Protein AF-0000000084638556 (afdb_homodimer)

Secondary structure (DSSP, 8-state):
----EEEEE---GGGHHHHHHHHHHHHHHHHHSTTSS----EEE-SSTT-EEEPPHHHHHHHHHHHHHHHTTEEEEEEEEE-EE-HHHHHHHHT--HHHHHHHHHTTSS-EE-SSSS--EEEHHHHHHHHHHHHHHHHHHHHHHHHHHHHHHHHHHHHHHHHHHHT-/----EEEEE---GGGHHHHHHHHHHHHHHHHHSTTSS----EEE-SSTT-EEEPPHHHHHHHHHHHHHHHTTEEEEEEEEE-EE-HHHHHHHHT--HHHHHHHHHTTSS-EE-SSSS--EEEHHHHHHHHHHHHHHHHHHHHHHHHHHHHHHHHHHHHHHHHHHHT-

pLDDT: mean 84.95, std 11.89, range [44.28, 96.81]

Structure (mmCIF, N/CA/C/O backbone):
data_AF-0000000084638556-model_v1
#
loop_
_entity.id
_entity.type
_entity.pdbx_description
1 polymer 'DNA binding, excisionase family domain protein'
#
loop_
_atom_site.group_PDB
_atom_site.id
_atom_site.type_symbol
_atom_site.label_atom_id
_atom_site.label_alt_id
_atom_site.label_comp_id
_atom_site.label_asym_id
_atom_site.label_entity_id
_atom_site.label_seq_id
_atom_site.pdbx_PDB_ins_code
_atom_site.Cartn_x
_atom_site.Cartn_y
_atom_site.Cartn_z
_atom_site.occupancy
_atom_site.B_iso_or_equiv
_atom_site.auth_seq_id
_atom_site.auth_comp_id
_atom_site.auth_asym_id
_atom_site.auth_atom_id
_atom_site.pdbx_PDB_model_num
ATOM 1 N N . MET A 1 1 ? -18.266 -18.203 -3.043 1 44.59 1 MET A N 1
ATOM 2 C CA . MET A 1 1 ? -18.641 -16.875 -2.568 1 44.59 1 MET A CA 1
ATOM 3 C C . MET A 1 1 ? -17.422 -15.961 -2.506 1 44.59 1 MET A C 1
ATOM 5 O O . MET A 1 1 ? -16.328 -16.391 -2.119 1 44.59 1 MET A O 1
ATOM 9 N N . SER A 1 2 ? -17.484 -14.93 -3.412 1 58.19 2 SER A N 1
ATOM 10 C CA . SER A 1 2 ? -16.406 -13.953 -3.475 1 58.19 2 SER A CA 1
ATOM 11 C C . SER A 1 2 ? -16.109 -13.367 -2.098 1 58.19 2 SER A C 1
ATOM 13 O O . SER A 1 2 ? -16.984 -12.773 -1.47 1 58.19 2 SER A O 1
ATOM 15 N N . SER A 1 3 ? -15.25 -14.062 -1.395 1 62.88 3 SER A N 1
ATOM 16 C CA . SER A 1 3 ? -14.906 -13.547 -0.071 1 62.88 3 SER A CA 1
ATOM 17 C C . SER A 1 3 ? -14.312 -12.148 -0.156 1 62.88 3 SER A C 1
ATOM 19 O O . SER A 1 3 ? -13.461 -11.883 -1.012 1 62.88 3 SER A O 1
ATOM 21 N N . ALA A 1 4 ? -15.18 -11.156 0.257 1 67.88 4 ALA A N 1
ATOM 22 C CA . ALA A 1 4 ? -14.742 -9.766 0.359 1 67.88 4 ALA A CA 1
ATOM 23 C C . ALA A 1 4 ? -14.305 -9.438 1.782 1 67.88 4 ALA A C 1
ATOM 25 O O . ALA A 1 4 ? -14.906 -9.898 2.75 1 67.88 4 ALA A O 1
ATOM 26 N N . SER A 1 5 ? -13 -9.211 1.948 1 77.5 5 SER A N 1
ATOM 27 C CA . SER A 1 5 ? -12.547 -8.703 3.238 1 77.5 5 SER A CA 1
ATOM 28 C C . SER A 1 5 ? -12.219 -7.215 3.166 1 77.5 5 SER A C 1
ATOM 30 O O . SER A 1 5 ? -11.859 -6.703 2.104 1 77.5 5 SER A O 1
ATOM 32 N N . ALA A 1 6 ? -12.727 -6.516 4.25 1 82.5 6 ALA A N 1
ATOM 33 C CA . ALA A 1 6 ? -12.461 -5.082 4.336 1 82.5 6 ALA A CA 1
ATOM 34 C C . ALA A 1 6 ? -11.617 -4.754 5.57 1 82.5 6 ALA A C 1
ATOM 36 O O . ALA A 1 6 ? -11.828 -5.324 6.641 1 82.5 6 ALA A O 1
ATOM 37 N N . GLU A 1 7 ? -10.531 -4.102 5.297 1 87.12 7 GLU A N 1
ATOM 38 C CA . GLU A 1 7 ? -9.727 -3.559 6.391 1 87.12 7 GLU A CA 1
ATOM 39 C C . GLU A 1 7 ? -9.562 -2.049 6.258 1 87.12 7 GLU A C 1
ATOM 41 O O . GLU A 1 7 ? -9.422 -1.527 5.148 1 87.12 7 GLU A O 1
ATOM 46 N N . ILE A 1 8 ? -9.602 -1.424 7.441 1 90.31 8 ILE A N 1
ATOM 47 C CA . ILE A 1 8 ? -9.523 0.033 7.422 1 90.31 8 ILE A CA 1
ATOM 48 C C . ILE A 1 8 ? -8.211 0.488 8.062 1 90.31 8 ILE A C 1
ATOM 50 O O . ILE A 1 8 ? -7.82 -0.027 9.117 1 90.31 8 ILE A O 1
ATOM 54 N N . VAL A 1 9 ? -7.504 1.374 7.355 1 92.56 9 VAL A N 1
ATOM 55 C CA . VAL A 1 9 ? -6.316 2.041 7.879 1 92.56 9 VAL A CA 1
ATOM 56 C C . VAL A 1 9 ? -6.598 3.531 8.062 1 92.56 9 VAL A C 1
ATOM 58 O O . VAL A 1 9 ? -6.953 4.223 7.102 1 92.56 9 VAL A O 1
ATOM 61 N N . ASN A 1 10 ? -6.387 4 9.281 1 91.56 10 ASN A N 1
ATOM 62 C CA . ASN A 1 10 ? -6.648 5.402 9.594 1 91.56 10 ASN A CA 1
ATOM 63 C C . ASN A 1 10 ? -5.355 6.211 9.664 1 91.56 10 ASN A C 1
ATOM 65 O O . ASN A 1 10 ? -4.316 5.695 10.07 1 91.56 10 ASN A O 1
ATOM 69 N N . PRO A 1 11 ? -5.496 7.453 9.195 1 90.06 11 PRO A N 1
ATOM 70 C CA . PRO A 1 11 ? -4.324 8.312 9.383 1 90.06 11 PRO A CA 1
ATOM 71 C C . PRO A 1 11 ? -4.039 8.617 10.852 1 90.06 11 PRO A C 1
ATOM 73 O O . PRO A 1 11 ? -4.973 8.75 11.648 1 90.06 11 PRO A O 1
ATOM 76 N N . VAL A 1 12 ? -2.824 8.57 11.148 1 87.62 12 VAL A N 1
ATOM 77 C CA . VAL A 1 12 ? -2.342 8.945 12.469 1 87.62 12 VAL A CA 1
ATOM 78 C C . VAL A 1 12 ? -1.607 10.281 12.398 1 87.62 12 VAL A C 1
ATOM 80 O O . VAL A 1 12 ? -0.571 10.391 11.734 1 87.62 12 VAL A O 1
ATOM 83 N N . PRO A 1 13 ? -2.082 11.289 13.125 1 82.88 13 PRO A N 1
ATOM 84 C CA . PRO A 1 13 ? -1.477 12.617 13.039 1 82.88 13 PRO A CA 1
ATOM 85 C C . PRO A 1 13 ? 0.022 12.609 13.336 1 82.88 13 PRO A C 1
ATOM 87 O O . PRO A 1 13 ? 0.782 13.359 12.719 1 82.88 13 PRO A O 1
ATOM 90 N N . ALA A 1 14 ? 0.443 11.734 14.203 1 84.56 14 ALA A N 1
ATOM 91 C CA . ALA A 1 14 ? 1.855 11.656 14.57 1 84.56 14 ALA A CA 1
ATOM 92 C C . ALA A 1 14 ? 2.709 11.242 13.383 1 84.56 14 ALA A C 1
ATOM 94 O O . ALA A 1 14 ? 3.916 11.492 13.352 1 84.56 14 ALA A O 1
ATOM 95 N N . ASP A 1 15 ? 2.064 10.68 12.43 1 89.62 15 ASP A N 1
ATOM 96 C CA . ASP A 1 15 ? 2.797 10.148 11.281 1 89.62 15 ASP A CA 1
ATOM 97 C C . ASP A 1 15 ? 2.678 11.078 10.078 1 89.62 15 ASP A C 1
ATOM 99 O O . ASP A 1 15 ? 3.125 10.742 8.977 1 89.62 15 ASP A O 1
ATOM 103 N N . ALA A 1 16 ? 2.107 12.211 10.258 1 87.88 16 ALA A N 1
ATOM 104 C CA . ALA A 1 16 ? 1.803 13.102 9.133 1 87.88 16 ALA A CA 1
ATOM 105 C C . ALA A 1 16 ? 3.068 13.469 8.367 1 87.88 16 ALA A C 1
ATOM 107 O O . ALA A 1 16 ? 3.078 13.461 7.133 1 87.88 16 ALA A O 1
ATOM 108 N N . ASN A 1 17 ? 4.113 13.781 9.125 1 87.75 17 ASN A N 1
ATOM 109 C CA . ASN A 1 17 ? 5.359 14.156 8.469 1 87.75 17 ASN A CA 1
ATOM 110 C C . ASN A 1 17 ? 5.961 12.984 7.688 1 87.75 17 ASN A C 1
ATOM 112 O O . ASN A 1 17 ? 6.43 13.164 6.562 1 87.75 17 ASN A O 1
ATOM 116 N N . GLY A 1 18 ? 5.961 11.836 8.305 1 92.94 18 GLY A N 1
ATOM 117 C CA . GLY A 1 18 ? 6.465 10.656 7.629 1 92.94 18 GLY A CA 1
ATOM 118 C C . GLY A 1 18 ? 5.691 10.32 6.367 1 92.94 18 GLY A C 1
ATOM 119 O O . GLY A 1 18 ? 6.285 9.945 5.352 1 92.94 18 GLY A O 1
ATOM 120 N N . LEU A 1 19 ? 4.434 10.469 6.449 1 94.75 19 LEU A N 1
ATOM 121 C CA . LEU A 1 19 ? 3.578 10.203 5.297 1 94.75 19 LEU A CA 1
ATOM 122 C C . LEU A 1 19 ? 3.875 11.188 4.164 1 94.75 19 LEU A C 1
ATOM 124 O O . LEU A 1 19 ? 3.969 10.789 3.002 1 94.75 19 LEU A O 1
ATOM 128 N N . ALA A 1 20 ? 3.988 12.398 4.508 1 92.12 20 ALA A N 1
ATOM 129 C CA . ALA A 1 20 ? 4.305 13.43 3.523 1 92.12 20 ALA A CA 1
ATOM 130 C C . ALA A 1 20 ? 5.656 13.164 2.869 1 92.12 20 ALA A C 1
ATOM 132 O O . ALA A 1 20 ? 5.824 13.383 1.666 1 92.12 20 ALA A O 1
ATOM 133 N N . ASP A 1 21 ? 6.602 12.719 3.682 1 93.81 21 ASP A N 1
ATOM 134 C CA . ASP A 1 21 ? 7.93 12.398 3.16 1 93.81 21 ASP A CA 1
ATOM 135 C C . ASP A 1 21 ? 7.859 11.281 2.123 1 93.81 21 ASP A C 1
ATOM 137 O O . ASP A 1 21 ? 8.508 11.359 1.076 1 93.81 21 ASP A O 1
ATOM 141 N N . VAL A 1 22 ? 7.109 10.305 2.404 1 95.75 22 VAL A N 1
ATOM 142 C CA . VAL A 1 22 ? 6.988 9.172 1.492 1 95.75 22 VAL A CA 1
ATOM 143 C C . VAL A 1 22 ? 6.328 9.625 0.192 1 95.75 22 VAL A C 1
ATOM 145 O O . VAL A 1 22 ? 6.781 9.273 -0.899 1 95.75 22 VAL A O 1
ATOM 148 N N . LEU A 1 23 ? 5.285 10.367 0.323 1 94.5 23 LEU A N 1
ATOM 149 C CA . LEU A 1 23 ? 4.598 10.852 -0.868 1 94.5 23 LEU A CA 1
ATOM 150 C C . LEU A 1 23 ? 5.523 11.711 -1.721 1 94.5 23 LEU A C 1
ATOM 152 O O . LEU A 1 23 ? 5.586 11.539 -2.941 1 94.5 23 LEU A O 1
ATOM 156 N N . SER A 1 24 ? 6.172 12.633 -1.038 1 93.06 24 SER A N 1
ATOM 157 C CA . SER A 1 24 ? 7.113 13.492 -1.74 1 93.06 24 SER A CA 1
ATOM 158 C C . SER A 1 24 ? 8.195 12.68 -2.438 1 93.06 24 SER A C 1
ATOM 160 O O . SER A 1 24 ? 8.594 12.992 -3.561 1 93.06 24 SER A O 1
ATOM 162 N N . PHE A 1 25 ? 8.734 11.711 -1.768 1 93.19 25 PHE A N 1
ATOM 163 C CA . PHE A 1 25 ? 9.758 10.828 -2.324 1 93.19 25 PHE A CA 1
ATOM 164 C C . PHE A 1 25 ? 9.258 10.156 -3.596 1 93.19 25 PHE A C 1
ATOM 166 O O . PHE A 1 25 ? 9.953 10.148 -4.613 1 93.19 25 PHE A O 1
ATOM 173 N N . ILE A 1 26 ? 8.031 9.586 -3.557 1 91.56 26 ILE A N 1
ATOM 174 C CA . ILE A 1 26 ? 7.438 8.875 -4.688 1 91.56 26 ILE A CA 1
ATOM 175 C C . ILE A 1 26 ? 7.25 9.844 -5.855 1 91.56 26 ILE A C 1
ATOM 177 O O . ILE A 1 26 ? 7.621 9.531 -6.992 1 91.56 26 ILE A O 1
ATOM 181 N N . GLU A 1 27 ? 6.746 10.984 -5.586 1 90.69 27 GLU A N 1
ATOM 182 C CA . GLU A 1 27 ? 6.465 11.969 -6.633 1 90.69 27 GLU A CA 1
ATOM 183 C C . GLU A 1 27 ? 7.75 12.484 -7.262 1 90.69 27 GLU A C 1
ATOM 185 O O . GLU A 1 27 ? 7.824 12.656 -8.484 1 90.69 27 GLU A O 1
ATOM 190 N N . ALA A 1 28 ? 8.727 12.727 -6.391 1 89.06 28 ALA A N 1
ATOM 191 C CA . ALA A 1 28 ? 10.016 13.203 -6.887 1 89.06 28 ALA A CA 1
ATOM 192 C C . ALA A 1 28 ? 10.68 12.156 -7.777 1 89.06 28 ALA A C 1
ATOM 194 O O . ALA A 1 28 ? 11.25 12.484 -8.82 1 89.06 28 ALA A O 1
ATOM 195 N N . HIS A 1 29 ? 10.625 11.008 -7.332 1 85.31 29 HIS A N 1
ATOM 196 C CA . HIS A 1 29 ? 11.219 9.914 -8.094 1 85.31 29 HIS A CA 1
ATOM 197 C C . HIS A 1 29 ? 10.523 9.734 -9.438 1 85.31 29 HIS A C 1
ATOM 199 O O . HIS A 1 29 ? 11.172 9.484 -10.453 1 85.31 29 HIS A O 1
ATOM 205 N N . GLU A 1 30 ? 9.234 9.828 -9.438 1 84.44 30 GLU A N 1
ATOM 206 C CA . GLU A 1 30 ? 8.461 9.703 -10.672 1 84.44 30 GLU A CA 1
ATOM 207 C C . GLU A 1 30 ? 8.773 10.852 -11.625 1 84.44 30 GLU A C 1
ATOM 209 O O . GLU A 1 30 ? 8.773 10.664 -12.844 1 84.44 30 GLU A O 1
ATOM 214 N N . ALA A 1 31 ? 8.945 12.016 -11.023 1 83.38 31 ALA A N 1
ATOM 215 C CA . ALA A 1 31 ? 9.25 13.188 -11.844 1 83.38 31 ALA A CA 1
ATOM 216 C C . ALA A 1 31 ? 10.617 13.062 -12.5 1 83.38 31 ALA A C 1
ATOM 218 O O . ALA A 1 31 ? 10.805 13.508 -13.641 1 83.38 31 ALA A O 1
ATOM 219 N N . ARG A 1 32 ? 11.617 12.562 -11.805 1 79.38 32 ARG A N 1
ATOM 220 C CA . ARG A 1 32 ? 12.977 12.398 -12.305 1 79.38 32 ARG A CA 1
ATOM 221 C C . ARG A 1 32 ? 13.039 11.336 -13.391 1 79.38 32 ARG A C 1
ATOM 223 O O . ARG A 1 32 ? 13.844 11.422 -14.32 1 79.38 32 ARG A O 1
ATOM 230 N N . HIS A 1 33 ? 12.367 10.359 -13.188 1 73.31 33 HIS A N 1
ATOM 231 C CA . HIS A 1 33 ? 12.484 9.258 -14.125 1 73.31 33 HIS A CA 1
ATOM 232 C C . HIS A 1 33 ? 11.453 9.367 -15.242 1 73.31 33 HIS A C 1
ATOM 234 O O . HIS A 1 33 ? 11.531 8.656 -16.25 1 73.31 33 HIS A O 1
ATOM 240 N N . GLY A 1 34 ? 11.031 10.68 -15.289 1 57.97 34 GLY A N 1
ATOM 241 C CA . GLY A 1 34 ? 10.156 11.031 -16.391 1 57.97 34 GLY A CA 1
ATOM 242 C C . GLY A 1 34 ? 9.359 9.852 -16.922 1 57.97 34 GLY A C 1
ATOM 243 O O . GLY A 1 34 ? 8.656 9.18 -16.172 1 57.97 34 GLY A O 1
ATOM 244 N N . THR A 1 35 ? 9.633 9.688 -18.375 1 54.91 35 THR A N 1
ATOM 245 C CA . THR A 1 35 ? 9.078 8.766 -19.359 1 54.91 35 THR A CA 1
ATOM 246 C C . THR A 1 35 ? 9.695 7.375 -19.203 1 54.91 35 THR A C 1
ATOM 248 O O . THR A 1 35 ? 9.391 6.469 -19.984 1 54.91 35 THR A O 1
ATOM 251 N N . SER A 1 36 ? 10.742 7.363 -18.516 1 57.31 36 SER A N 1
ATOM 252 C CA . SER A 1 36 ? 11.32 6.023 -18.516 1 57.31 36 SER A CA 1
ATOM 253 C C . SER A 1 36 ? 10.344 5 -17.953 1 57.31 36 SER A C 1
ATOM 255 O O . SER A 1 36 ? 9.5 5.332 -17.109 1 57.31 36 SER A O 1
ATOM 257 N N . PRO A 1 37 ? 10.281 3.943 -18.609 1 56.25 37 PRO A N 1
ATOM 258 C CA . PRO A 1 37 ? 9.219 3.016 -18.219 1 56.25 37 PRO A CA 1
ATOM 259 C C . PRO A 1 37 ? 8.961 3.02 -16.703 1 56.25 37 PRO A C 1
ATOM 261 O O . PRO A 1 37 ? 8.023 3.666 -16.25 1 56.25 37 PRO A O 1
ATOM 264 N N . GLU A 1 38 ? 9.07 1.943 -15.93 1 58.94 38 GLU A N 1
ATOM 265 C CA . GLU A 1 38 ? 8.516 1.744 -14.594 1 58.94 38 GLU A CA 1
ATOM 266 C C . GLU A 1 38 ? 9.562 2.006 -13.516 1 58.94 38 GLU A C 1
ATOM 268 O O . GLU A 1 38 ? 10.562 1.291 -13.43 1 58.94 38 GLU A O 1
ATOM 273 N N . PRO A 1 39 ? 9.711 3.367 -13.07 1 62.16 39 PRO A N 1
ATOM 274 C CA . PRO A 1 39 ? 10.68 3.543 -11.984 1 62.16 39 PRO A CA 1
ATOM 275 C C . PRO A 1 39 ? 10.656 2.393 -10.977 1 62.16 39 PRO A C 1
ATOM 277 O O . PRO A 1 39 ? 9.578 1.991 -10.523 1 62.16 39 PRO A O 1
ATOM 280 N N . ALA A 1 40 ? 11.828 1.645 -10.898 1 83.31 40 ALA A N 1
ATOM 281 C CA . ALA A 1 40 ? 11.938 0.519 -9.977 1 83.31 40 ALA A CA 1
ATOM 282 C C . ALA A 1 40 ? 12.008 1 -8.531 1 83.31 40 ALA A C 1
ATOM 284 O O . ALA A 1 40 ? 12.734 1.941 -8.219 1 83.31 40 ALA A O 1
ATOM 285 N N . PHE A 1 41 ? 11.039 0.687 -7.77 1 90.56 41 PHE A N 1
ATOM 286 C CA . PHE A 1 41 ? 11.055 0.905 -6.328 1 90.56 41 PHE A CA 1
ATOM 287 C C . PHE A 1 41 ? 11.398 -0.385 -5.59 1 90.56 41 PHE A C 1
ATOM 289 O O . PHE A 1 41 ? 10.977 -1.469 -5.996 1 90.56 41 PHE A O 1
ATOM 296 N N . PHE A 1 42 ? 12.164 -0.167 -4.535 1 92.5 42 PHE A N 1
ATOM 297 C CA . PHE A 1 42 ? 12.57 -1.312 -3.729 1 92.5 42 PHE A CA 1
ATOM 298 C C . PHE A 1 42 ? 12.133 -1.137 -2.281 1 92.5 42 PHE A C 1
ATOM 300 O O . PHE A 1 42 ? 12.133 -0.021 -1.757 1 92.5 42 PHE A O 1
ATOM 307 N N . LEU A 1 43 ? 11.719 -2.176 -1.675 1 93.88 43 LEU A N 1
ATOM 308 C CA . LEU A 1 43 ? 11.469 -2.26 -0.239 1 93.88 43 LEU A CA 1
ATOM 309 C C . LEU A 1 43 ? 12.672 -2.865 0.482 1 93.88 43 LEU A C 1
ATOM 311 O O . LEU A 1 43 ? 13.195 -3.896 0.06 1 93.88 43 LEU A O 1
ATOM 315 N N . SER A 1 44 ? 13.125 -2.209 1.495 1 90.62 44 SER A N 1
ATOM 316 C CA . SER A 1 44 ? 14.273 -2.721 2.232 1 90.62 44 SER A CA 1
ATOM 317 C C . SER A 1 44 ? 14.047 -2.633 3.738 1 90.62 44 SER A C 1
ATOM 319 O O . SER A 1 44 ? 13.195 -1.872 4.199 1 90.62 44 SER A O 1
ATOM 321 N N . GLY A 1 45 ? 14.68 -3.533 4.438 1 85.38 45 GLY A N 1
ATOM 322 C CA . GLY A 1 45 ? 14.766 -3.389 5.883 1 85.38 45 GLY A CA 1
ATOM 323 C C . GLY A 1 45 ? 15.82 -2.393 6.32 1 85.38 45 GLY A C 1
ATOM 324 O O . GLY A 1 45 ? 16.219 -1.517 5.547 1 85.38 45 GLY A O 1
ATOM 325 N N . ALA A 1 46 ? 16.156 -2.443 7.602 1 76.88 46 ALA A N 1
ATOM 326 C CA . ALA A 1 46 ? 17.156 -1.532 8.164 1 76.88 46 ALA A CA 1
ATOM 327 C C . ALA A 1 46 ? 18.5 -1.693 7.477 1 76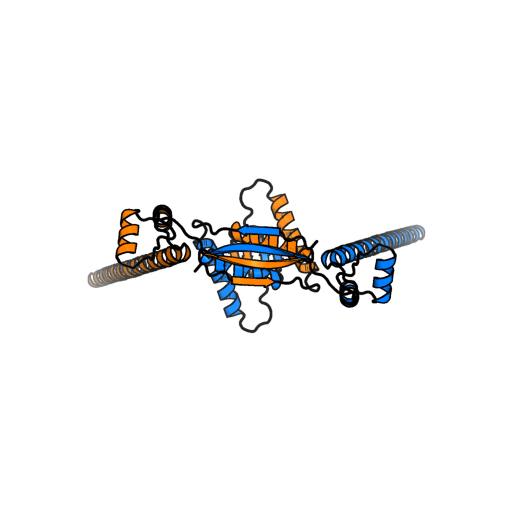.88 46 ALA A C 1
ATOM 329 O O . ALA A 1 46 ? 19.203 -0.708 7.219 1 76.88 46 ALA A O 1
ATOM 330 N N . SER A 1 47 ? 18.812 -2.982 7.152 1 74.69 47 SER A N 1
ATOM 331 C CA . SER A 1 47 ? 20.062 -3.211 6.43 1 74.69 47 SER A CA 1
ATOM 332 C C . SER A 1 47 ? 19.859 -3.092 4.926 1 74.69 47 SER A C 1
ATOM 334 O O . SER A 1 47 ? 18.875 -3.594 4.387 1 74.69 47 SER A O 1
ATOM 336 N N . GLU A 1 48 ? 20.547 -2.281 4.242 1 63.69 48 GLU A N 1
ATOM 337 C CA . GLU A 1 48 ? 20.391 -1.933 2.832 1 63.69 48 GLU A CA 1
ATOM 338 C C . GLU A 1 48 ? 20.562 -3.156 1.937 1 63.69 48 GLU A C 1
ATOM 340 O O . GLU A 1 48 ? 20.047 -3.195 0.818 1 63.69 48 GLU A O 1
ATOM 345 N N . HIS A 1 49 ? 21.219 -4.152 2.412 1 73.69 49 HIS A N 1
ATOM 346 C CA . HIS A 1 49 ? 21.562 -5.23 1.491 1 73.69 49 HIS A CA 1
ATOM 347 C C . HIS A 1 49 ? 20.391 -6.199 1.328 1 73.69 49 HIS A C 1
ATOM 349 O O . HIS A 1 49 ? 20.359 -6.988 0.379 1 73.69 49 HIS A O 1
ATOM 355 N N . ASP A 1 50 ? 19.469 -5.973 2.072 1 82.25 50 ASP A N 1
ATOM 356 C CA . ASP A 1 50 ? 18.281 -6.824 1.989 1 82.25 50 ASP A CA 1
ATOM 357 C C . ASP A 1 50 ? 17.094 -6.051 1.426 1 82.25 50 ASP A C 1
ATOM 359 O O . ASP A 1 50 ? 16.406 -5.336 2.158 1 82.25 50 ASP A O 1
ATOM 363 N N . ARG A 1 51 ? 16.938 -6.199 -0.024 1 90.19 51 ARG A N 1
ATOM 364 C CA . ARG A 1 51 ? 15.852 -5.438 -0.621 1 90.19 51 ARG A CA 1
ATOM 365 C C . ARG A 1 51 ? 15.094 -6.273 -1.646 1 90.19 51 ARG A C 1
ATOM 367 O O . ARG A 1 51 ? 15.609 -7.281 -2.133 1 90.19 51 ARG A O 1
ATOM 374 N N . VAL A 1 52 ? 13.914 -5.949 -1.912 1 93.44 52 VAL A N 1
ATOM 375 C CA . VAL A 1 52 ? 13.07 -6.602 -2.906 1 93.44 52 VAL A CA 1
ATOM 376 C C . VAL A 1 52 ? 12.406 -5.551 -3.791 1 93.44 52 VAL A C 1
ATOM 378 O O . VAL A 1 52 ? 12 -4.492 -3.309 1 93.44 52 VAL A O 1
ATOM 381 N N . GLU A 1 53 ? 12.375 -5.812 -5.047 1 93.62 53 GLU A N 1
ATOM 382 C CA . GLU A 1 53 ? 11.766 -4.875 -5.984 1 93.62 53 GLU A CA 1
ATOM 383 C C . GLU A 1 53 ? 10.242 -4.906 -5.883 1 93.62 53 GLU A C 1
ATOM 385 O O . GLU A 1 53 ? 9.641 -5.98 -5.855 1 93.62 53 GLU A O 1
ATOM 390 N N . LEU A 1 54 ? 9.664 -3.717 -5.809 1 94.88 54 LEU A N 1
ATOM 391 C CA . LEU A 1 54 ? 8.203 -3.631 -5.801 1 94.88 54 LEU A CA 1
ATOM 392 C C . LEU A 1 54 ? 7.645 -3.76 -7.215 1 94.88 54 LEU A C 1
ATOM 394 O O . LEU A 1 54 ? 8.211 -3.209 -8.164 1 94.88 54 LEU A O 1
ATOM 398 N N . THR A 1 55 ? 6.609 -4.523 -7.379 1 93.69 55 THR A N 1
ATOM 399 C CA . THR A 1 55 ? 5.898 -4.527 -8.648 1 93.69 55 THR A CA 1
ATOM 400 C C . THR A 1 55 ? 5.207 -3.189 -8.891 1 93.69 55 THR A C 1
ATOM 402 O O . THR A 1 55 ? 5.008 -2.412 -7.953 1 93.69 55 THR A O 1
ATOM 405 N N . GLU A 1 56 ? 4.801 -2.949 -10.086 1 91 56 GLU A N 1
ATOM 406 C CA . GLU A 1 56 ? 4.09 -1.722 -10.43 1 91 56 GLU A CA 1
ATOM 407 C C . GLU A 1 56 ? 2.775 -1.617 -9.656 1 91 56 GLU A C 1
ATOM 409 O O . GLU A 1 56 ? 2.385 -0.527 -9.234 1 91 56 GLU A O 1
ATOM 414 N N . GLN A 1 57 ? 2.098 -2.715 -9.523 1 93.62 57 GLN A N 1
ATOM 415 C CA . GLN A 1 57 ? 0.83 -2.729 -8.797 1 93.62 57 GLN A CA 1
ATOM 416 C C . GLN A 1 57 ? 1.019 -2.287 -7.352 1 93.62 57 GLN A C 1
ATOM 418 O O . GLN A 1 57 ? 0.232 -1.494 -6.828 1 93.62 57 GLN A O 1
ATOM 423 N N . LEU A 1 58 ? 1.999 -2.789 -6.742 1 96 58 LEU A N 1
ATOM 424 C CA . LEU A 1 58 ? 2.252 -2.449 -5.348 1 96 58 LEU A CA 1
ATOM 425 C C . LEU A 1 58 ? 2.686 -0.993 -5.211 1 96 58 LEU A C 1
ATOM 427 O O . LEU A 1 58 ? 2.338 -0.324 -4.234 1 96 58 LEU A O 1
ATOM 431 N N . HIS A 1 59 ? 3.443 -0.533 -6.148 1 92.75 59 HIS A N 1
ATOM 432 C CA . HIS A 1 59 ? 3.814 0.877 -6.176 1 92.75 59 HIS A CA 1
ATOM 433 C C . HIS A 1 59 ? 2.58 1.77 -6.246 1 92.75 59 HIS A C 1
ATOM 435 O O . HIS A 1 59 ? 2.482 2.762 -5.52 1 92.75 59 HIS A O 1
ATOM 441 N N . GLU A 1 60 ? 1.744 1.405 -7.098 1 92.5 60 GLU A N 1
ATOM 442 C CA . GLU A 1 60 ? 0.512 2.172 -7.262 1 92.5 60 GLU A CA 1
ATOM 443 C C . GLU A 1 60 ? -0.296 2.199 -5.965 1 92.5 60 GLU A C 1
ATOM 445 O O . GLU A 1 60 ? -0.832 3.242 -5.586 1 92.5 60 GLU A O 1
ATOM 450 N N . VAL A 1 61 ? -0.412 1.087 -5.355 1 95.31 61 VAL A N 1
ATOM 451 C CA . VAL A 1 61 ? -1.143 0.99 -4.098 1 95.31 61 VAL A CA 1
ATOM 452 C C . VAL A 1 61 ? -0.49 1.89 -3.049 1 95.31 61 VAL A C 1
ATOM 454 O O . VAL A 1 61 ? -1.178 2.625 -2.338 1 95.31 61 VAL A O 1
ATOM 457 N N . LEU A 1 62 ? 0.801 1.822 -2.943 1 95.88 62 LEU A N 1
ATOM 458 C CA . LEU A 1 62 ? 1.539 2.604 -1.957 1 95.88 62 LEU A CA 1
ATOM 459 C C . LEU A 1 62 ? 1.347 4.098 -2.193 1 95.88 62 LEU A C 1
ATOM 461 O O . LEU A 1 62 ? 1.151 4.859 -1.244 1 95.88 62 LEU A O 1
ATOM 465 N N . LYS A 1 63 ? 1.429 4.496 -3.432 1 94.62 63 LYS A N 1
ATOM 466 C CA . LYS A 1 63 ? 1.25 5.902 -3.785 1 94.62 63 LYS A CA 1
ATOM 467 C C . LYS A 1 63 ? -0.139 6.395 -3.389 1 94.62 63 LYS A C 1
ATOM 469 O O . LYS A 1 63 ? -0.277 7.461 -2.785 1 94.62 63 LYS A O 1
ATOM 474 N N . ARG A 1 64 ? -1.077 5.648 -3.691 1 94.81 64 ARG A N 1
ATOM 475 C CA . ARG A 1 64 ? -2.451 6.016 -3.369 1 94.81 64 ARG A CA 1
ATOM 476 C C . ARG A 1 64 ? -2.658 6.09 -1.859 1 94.81 64 ARG A C 1
ATOM 478 O O . ARG A 1 64 ? -3.316 7.008 -1.361 1 94.81 64 ARG A O 1
ATOM 485 N N . ALA A 1 65 ? -2.137 5.098 -1.194 1 96.56 65 ALA A N 1
ATOM 486 C CA . ALA A 1 65 ? -2.26 5.07 0.261 1 96.56 65 ALA A CA 1
ATOM 487 C C . ALA A 1 65 ? -1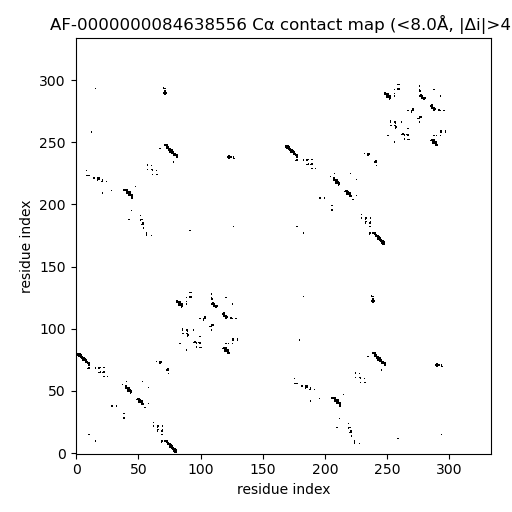.562 6.27 0.894 1 96.56 65 ALA A C 1
ATOM 489 O O . ALA A 1 65 ? -2.125 6.934 1.768 1 96.56 65 ALA A O 1
ATOM 490 N N . ALA A 1 66 ? -0.345 6.516 0.435 1 96.44 66 ALA A N 1
ATOM 491 C CA . ALA A 1 66 ? 0.406 7.652 0.961 1 96.44 66 ALA A CA 1
ATOM 492 C C . ALA A 1 66 ? -0.342 8.961 0.723 1 96.44 66 ALA A C 1
ATOM 494 O O . ALA A 1 66 ? -0.406 9.82 1.609 1 96.44 66 ALA A O 1
ATOM 495 N N . HIS A 1 67 ? -0.88 9.102 -0.449 1 95.19 67 HIS A N 1
ATOM 496 C CA . HIS A 1 67 ? -1.625 10.305 -0.796 1 95.19 67 HIS A CA 1
ATOM 497 C C . HIS A 1 67 ? -2.844 10.477 0.103 1 95.19 67 HIS A C 1
ATOM 499 O O . HIS A 1 67 ? -3.041 11.547 0.693 1 95.19 67 HIS A O 1
ATOM 505 N N . ALA A 1 68 ? -3.605 9.5 0.232 1 95.44 68 ALA A N 1
ATOM 506 C CA . ALA A 1 68 ? -4.836 9.562 1.014 1 95.44 68 ALA A CA 1
ATOM 507 C C . ALA A 1 68 ? -4.539 9.836 2.486 1 95.44 68 ALA A C 1
ATOM 509 O O . ALA A 1 68 ? -5.102 10.758 3.082 1 95.44 68 ALA A O 1
ATOM 510 N N . LEU A 1 69 ? -3.66 9.07 3.031 1 95.5 69 LEU A N 1
ATOM 511 C CA . LEU A 1 69 ? -3.348 9.195 4.453 1 95.5 69 LEU A CA 1
ATOM 512 C C . LEU A 1 69 ? -2.721 10.547 4.758 1 95.5 69 LEU A C 1
ATOM 514 O O . LEU A 1 69 ? -3.02 11.156 5.789 1 95.5 69 LEU A O 1
ATOM 518 N N . SER A 1 70 ? -1.837 11.008 3.863 1 93.31 70 SER A N 1
ATOM 519 C CA . SER A 1 70 ? -1.192 12.305 4.059 1 93.31 70 SER A CA 1
ATOM 520 C C . SER A 1 70 ? -2.211 13.438 4.023 1 93.31 70 SER A C 1
ATOM 522 O O . SER A 1 70 ? -1.973 14.508 4.586 1 93.31 70 SER A O 1
ATOM 524 N N . HIS A 1 71 ? -3.305 13.234 3.402 1 91.56 71 HIS A N 1
ATOM 525 C CA . HIS A 1 71 ? -4.352 14.242 3.299 1 91.56 71 HIS A CA 1
ATOM 526 C C . HIS A 1 71 ? -5.473 13.984 4.301 1 91.56 71 HIS A C 1
ATOM 528 O O . HIS A 1 71 ? -6.59 14.469 4.129 1 91.56 71 HIS A O 1
ATOM 534 N N . GLY A 1 72 ? -5.133 13.164 5.262 1 92.69 72 GLY A N 1
ATOM 535 C CA . GLY A 1 72 ? -6.031 12.992 6.391 1 92.69 72 GLY A CA 1
ATOM 536 C C . GLY A 1 72 ? -7.215 12.094 6.078 1 92.69 72 GLY A C 1
ATOM 537 O O . GLY A 1 72 ? -8.258 12.18 6.734 1 92.69 72 GLY A O 1
ATOM 538 N N . GLN A 1 73 ? -7.137 11.336 5.039 1 93.94 73 GLN A N 1
ATOM 539 C CA . GLN A 1 73 ? -8.203 10.406 4.684 1 93.94 73 GLN A CA 1
ATOM 540 C C . GLN A 1 73 ? -7.914 9.008 5.219 1 93.94 73 GLN A C 1
ATOM 542 O O . GLN A 1 73 ? -6.762 8.578 5.258 1 93.94 73 GLN A O 1
ATOM 547 N N . SER A 1 74 ? -8.984 8.359 5.652 1 94.25 74 SER A N 1
ATOM 548 C CA . SER A 1 74 ? -8.891 6.934 5.945 1 94.25 74 SER A CA 1
ATOM 549 C C . SER A 1 74 ? -8.977 6.105 4.668 1 94.25 74 SER A C 1
ATOM 551 O O . SER A 1 74 ? -9.547 6.547 3.67 1 94.25 74 SER A O 1
ATOM 553 N N . ILE A 1 75 ? -8.383 4.902 4.773 1 94.12 75 ILE A N 1
ATOM 554 C CA . ILE A 1 75 ? -8.383 3.996 3.629 1 94.12 75 ILE A CA 1
ATOM 555 C C . ILE A 1 75 ? -9.062 2.682 4.012 1 94.12 75 ILE A C 1
ATOM 557 O O . ILE A 1 75 ? -8.789 2.121 5.074 1 94.12 75 ILE A O 1
ATOM 561 N N . SER A 1 76 ? -9.953 2.264 3.184 1 94.31 76 SER A N 1
ATOM 562 C CA . SER A 1 76 ? -10.523 0.921 3.252 1 94.31 76 SER A CA 1
ATOM 563 C C . SER A 1 76 ? -10.047 0.058 2.09 1 94.31 76 SER A C 1
ATOM 565 O O . SER A 1 76 ? -10.172 0.448 0.927 1 94.31 76 SER A O 1
ATOM 567 N N . ILE A 1 77 ? -9.508 -1.046 2.418 1 94.31 77 ILE A N 1
ATOM 568 C CA . ILE A 1 77 ? -9.039 -1.984 1.404 1 94.31 77 ILE A CA 1
ATOM 569 C C . ILE A 1 77 ? -10.016 -3.158 1.301 1 94.31 77 ILE A C 1
ATOM 571 O O . ILE A 1 77 ? -10.125 -3.963 2.229 1 94.31 77 ILE A O 1
ATOM 575 N N . LEU A 1 78 ? -10.641 -3.244 0.198 1 94.31 78 LEU A N 1
ATOM 576 C CA . LEU A 1 78 ? -11.531 -4.355 -0.102 1 94.31 78 LEU A CA 1
ATOM 577 C C . LEU A 1 78 ? -10.875 -5.34 -1.062 1 94.31 78 LEU A C 1
ATOM 579 O O . LEU A 1 78 ? -10.188 -4.934 -2.002 1 94.31 78 LEU A O 1
ATOM 583 N N . THR A 1 79 ? -11.016 -6.547 -0.733 1 94.06 79 THR A N 1
ATOM 584 C CA . THR A 1 79 ? -10.461 -7.574 -1.607 1 94.06 79 THR A CA 1
ATOM 585 C C . THR A 1 79 ? -11.57 -8.438 -2.195 1 94.06 79 THR A C 1
ATOM 587 O O . THR A 1 79 ? -12.586 -8.695 -1.534 1 94.06 79 THR A O 1
ATOM 590 N N . ARG A 1 80 ? -11.352 -8.82 -3.469 1 91.62 80 ARG A N 1
ATOM 591 C CA . ARG A 1 80 ? -12.305 -9.68 -4.164 1 91.62 80 ARG A CA 1
ATOM 592 C C . ARG A 1 80 ? -11.586 -10.734 -4.996 1 91.62 80 ARG A C 1
ATOM 594 O O . ARG A 1 80 ? -10.594 -10.43 -5.668 1 91.62 80 ARG A O 1
ATOM 601 N N . ASP A 1 81 ? -12.156 -11.914 -4.91 1 92.12 81 ASP A N 1
ATOM 602 C CA . ASP A 1 81 ? -11.594 -12.969 -5.746 1 92.12 81 ASP A CA 1
ATOM 603 C C . ASP A 1 81 ? -11.781 -12.656 -7.23 1 92.12 81 ASP A C 1
ATOM 605 O O . ASP A 1 81 ? -12.828 -12.148 -7.633 1 92.12 81 ASP A O 1
ATOM 609 N N . GLN A 1 82 ? -10.789 -13.016 -7.953 1 91 82 GLN A N 1
ATOM 610 C CA . GLN A 1 82 ? -10.898 -12.883 -9.398 1 91 82 GLN A CA 1
ATOM 611 C C . GLN A 1 82 ? -11.203 -14.227 -10.055 1 91 82 GLN A C 1
ATOM 613 O O . GLN A 1 82 ? -10.664 -15.258 -9.648 1 91 82 GLN A O 1
ATOM 618 N N . GLU A 1 83 ? -12.078 -14.148 -11 1 91.44 83 GLU A N 1
ATOM 619 C CA . GLU A 1 83 ? -12.375 -15.328 -11.805 1 91.44 83 GLU A CA 1
ATOM 620 C C . GLU A 1 83 ? -11.781 -15.203 -13.211 1 91.44 83 GLU A C 1
ATOM 622 O O . GLU A 1 83 ? -11.789 -14.125 -13.797 1 91.44 83 GLU A O 1
ATOM 627 N N . ILE A 1 84 ? -11.281 -16.344 -13.664 1 91.25 84 ILE A N 1
ATOM 628 C CA . ILE A 1 84 ? -10.656 -16.328 -14.984 1 91.25 84 ILE A CA 1
ATOM 629 C C . ILE A 1 84 ? -11.188 -17.5 -15.812 1 91.25 84 ILE A C 1
ATOM 631 O O . ILE A 1 84 ? -11.758 -18.453 -15.266 1 91.25 84 ILE A O 1
ATOM 635 N N . SER A 1 85 ? -11.047 -17.391 -17.109 1 92.88 85 SER A N 1
ATOM 636 C CA . SER A 1 85 ? -11.477 -18.453 -18.016 1 92.88 85 SER A CA 1
ATOM 637 C C . SER A 1 85 ? -10.445 -19.578 -18.078 1 92.88 85 SER A C 1
ATOM 639 O O . SER A 1 85 ? -9.32 -19.422 -17.594 1 92.88 85 SER A O 1
ATOM 641 N N . THR A 1 86 ? -10.891 -20.641 -18.734 1 94.38 86 THR A N 1
ATOM 642 C CA . THR A 1 86 ? -10 -21.781 -18.938 1 94.38 86 THR A CA 1
ATOM 643 C C . THR A 1 86 ? -8.828 -21.391 -19.828 1 94.38 86 THR A C 1
ATOM 645 O O . THR A 1 86 ? -7.703 -21.844 -19.625 1 94.38 86 THR A O 1
ATOM 648 N N . GLN A 1 87 ? -9.078 -20.516 -20.781 1 93.62 87 GLN A N 1
ATOM 649 C CA . GLN A 1 87 ? -8.023 -20.047 -21.672 1 93.62 87 GLN A CA 1
ATOM 650 C C . GLN A 1 87 ? -6.965 -19.25 -20.906 1 93.62 87 GLN A C 1
ATOM 652 O O . GLN A 1 87 ? -5.766 -19.469 -21.094 1 93.62 87 GLN A O 1
ATOM 657 N N . GLN A 1 88 ? -7.387 -18.406 -20.125 1 93.62 88 GLN A N 1
ATOM 658 C CA . GLN A 1 88 ? -6.465 -17.609 -19.297 1 93.62 88 GLN A CA 1
ATOM 659 C C . GLN A 1 88 ? -5.68 -18.516 -18.344 1 93.62 88 GLN A C 1
ATOM 661 O O . GLN A 1 88 ? -4.477 -18.312 -18.156 1 93.62 88 GLN A O 1
ATOM 666 N N . ALA A 1 89 ? -6.324 -19.438 -17.781 1 95.38 89 ALA A N 1
ATOM 667 C CA . ALA A 1 89 ? -5.652 -20.375 -16.891 1 95.38 89 ALA A CA 1
ATOM 668 C C . ALA A 1 89 ? -4.539 -21.125 -17.625 1 95.38 89 ALA A C 1
ATOM 670 O O . ALA A 1 89 ? -3.436 -21.281 -17.094 1 95.38 89 ALA A O 1
ATOM 671 N N . ALA A 1 90 ? -4.852 -21.531 -18.812 1 95.44 90 ALA A N 1
ATOM 672 C CA . ALA A 1 90 ? -3.863 -22.219 -19.641 1 95.44 90 ALA A CA 1
ATOM 673 C C . ALA A 1 90 ? -2.635 -21.344 -19.859 1 95.44 90 ALA A C 1
ATOM 675 O O . ALA A 1 90 ? -1.5 -21.812 -19.75 1 95.44 90 ALA A O 1
ATOM 676 N N . GLU A 1 91 ? -2.881 -20.141 -20.109 1 94.31 91 GLU A N 1
ATOM 677 C CA . GLU A 1 91 ? -1.799 -19.188 -20.344 1 94.31 91 GLU A CA 1
ATOM 678 C C . GLU A 1 91 ? -0.952 -19 -19.078 1 94.31 91 GLU A C 1
ATOM 680 O O . GLU A 1 91 ? 0.279 -19 -19.156 1 94.31 91 GLU A O 1
ATOM 685 N N . ILE A 1 92 ? -1.588 -18.875 -18 1 91.25 92 ILE A N 1
ATOM 686 C CA . ILE A 1 92 ? -0.906 -18.641 -16.719 1 91.25 92 ILE A CA 1
ATOM 687 C C . ILE A 1 92 ? -0.066 -19.875 -16.375 1 91.25 92 ILE A C 1
ATOM 689 O O . ILE A 1 92 ? 1.061 -19.734 -15.883 1 91.25 92 ILE A O 1
ATOM 693 N N . LEU A 1 93 ? -0.545 -21.031 -16.594 1 93 93 LEU A N 1
ATOM 694 C CA . LEU A 1 93 ? 0.093 -22.281 -16.188 1 93 93 LEU A CA 1
ATOM 695 C C . LEU A 1 93 ? 1.122 -22.719 -17.219 1 93 93 LEU A C 1
ATOM 697 O O . LEU A 1 93 ? 1.955 -23.594 -16.953 1 93 93 LEU A O 1
ATOM 701 N N . GLY A 1 94 ? 1.052 -22.141 -18.359 1 92.81 94 GLY A N 1
ATOM 702 C CA . GLY A 1 94 ? 1.903 -22.594 -19.438 1 92.81 94 GLY A CA 1
ATOM 703 C C . GLY A 1 94 ? 1.512 -23.953 -19.969 1 92.81 94 GLY A C 1
ATOM 704 O O . GLY A 1 94 ? 2.375 -24.781 -20.312 1 92.81 94 GLY A O 1
ATOM 705 N N . LEU A 1 95 ? 0.259 -24.234 -19.969 1 95.38 95 LEU A N 1
ATOM 706 C CA . LEU A 1 95 ? -0.296 -25.5 -20.438 1 95.38 95 LEU A CA 1
ATOM 707 C C . LEU A 1 95 ? -1.303 -25.266 -21.562 1 95.38 95 LEU A C 1
ATOM 709 O O . LEU A 1 95 ? -1.751 -24.141 -21.766 1 95.38 95 LEU A O 1
ATOM 713 N N . SER A 1 96 ? -1.582 -26.312 -22.266 1 95.62 96 SER A N 1
ATOM 714 C CA . SER A 1 96 ? -2.645 -26.234 -23.266 1 95.62 96 SER A CA 1
ATOM 715 C C . SER A 1 96 ? -4.02 -26.203 -22.609 1 95.62 96 SER A C 1
ATOM 717 O O . SER A 1 96 ? -4.188 -26.688 -21.484 1 95.62 96 SER A O 1
ATOM 719 N N . ARG A 1 97 ? -4.984 -25.594 -23.266 1 94.94 97 ARG A N 1
ATOM 720 C CA . ARG A 1 97 ? -6.344 -25.547 -22.734 1 94.94 97 ARG A CA 1
ATOM 721 C C . ARG A 1 97 ? -6.895 -26.938 -22.5 1 94.94 97 ARG A C 1
ATOM 723 O O . ARG A 1 97 ? -7.504 -27.203 -21.453 1 94.94 97 ARG A O 1
ATOM 730 N N . PRO A 1 98 ? -6.648 -27.969 -23.391 1 96.75 98 PRO A N 1
ATOM 731 C CA . PRO A 1 98 ? -7.133 -29.312 -23.125 1 96.75 98 PRO A CA 1
ATOM 732 C C . PRO A 1 98 ? -6.531 -29.922 -21.859 1 96.75 98 PRO A C 1
ATOM 734 O O . PRO A 1 98 ? -7.215 -30.656 -21.141 1 96.75 98 PRO A O 1
ATOM 737 N N . THR A 1 99 ? -5.316 -29.594 -21.641 1 96.25 99 THR A N 1
ATOM 738 C CA . THR A 1 99 ? -4.684 -30.062 -20.422 1 96.25 99 THR A CA 1
ATOM 739 C C . THR A 1 99 ? -5.363 -29.469 -19.188 1 96.25 99 THR A C 1
ATOM 741 O O . THR A 1 99 ? -5.625 -30.188 -18.203 1 96.25 99 THR A O 1
ATOM 744 N N . VAL A 1 100 ? -5.672 -28.203 -19.25 1 96.31 100 VAL A N 1
ATOM 745 C CA . VAL A 1 100 ? -6.348 -27.531 -18.141 1 96.31 100 VAL A CA 1
ATOM 746 C C . VAL A 1 100 ? -7.723 -28.156 -17.922 1 96.31 100 VAL A C 1
ATOM 748 O O . VAL A 1 100 ? -8.125 -28.406 -16.781 1 96.31 100 VAL A O 1
ATOM 751 N N . VAL A 1 101 ? -8.406 -28.484 -18.953 1 96 101 VAL A N 1
ATOM 752 C CA . VAL A 1 101 ? -9.727 -29.094 -18.859 1 96 101 VAL A CA 1
ATOM 753 C C . VAL A 1 101 ? -9.617 -30.469 -18.188 1 96 101 VAL A C 1
ATOM 755 O O . VAL A 1 101 ? -10.453 -30.828 -17.359 1 96 101 VAL A O 1
ATOM 758 N N . ARG A 1 102 ? -8.57 -31.172 -18.531 1 96.44 102 ARG A N 1
ATOM 759 C CA . ARG A 1 102 ? -8.344 -32.469 -17.922 1 96.44 102 ARG A CA 1
ATOM 760 C C . ARG A 1 102 ? -8.07 -32.344 -16.422 1 96.44 102 ARG A C 1
ATOM 762 O O . ARG A 1 102 ? -8.562 -33.125 -15.625 1 96.44 102 ARG A O 1
ATOM 769 N N . LEU A 1 103 ? -7.316 -31.359 -16.078 1 96 103 LEU A N 1
ATOM 770 C CA . LEU A 1 103 ? -7.023 -31.094 -14.664 1 96 103 LEU A CA 1
ATOM 771 C C . LEU A 1 103 ? -8.297 -30.781 -13.891 1 96 103 LEU A C 1
ATOM 773 O O . LEU A 1 103 ? -8.438 -31.188 -12.734 1 96 103 LEU A O 1
ATOM 777 N N . ILE A 1 104 ? -9.195 -30.047 -14.562 1 95.62 104 ILE A N 1
ATOM 778 C CA . ILE A 1 104 ? -10.477 -29.719 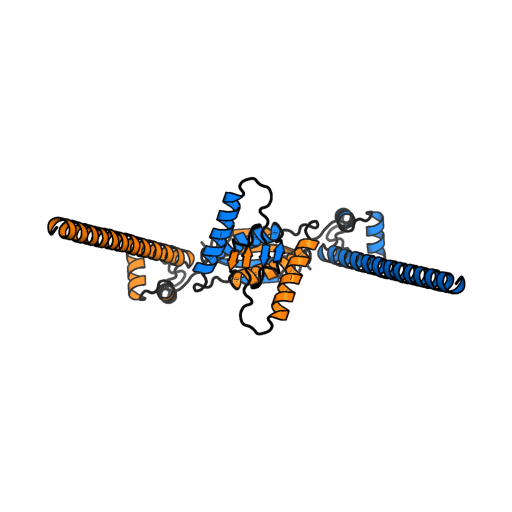-13.953 1 95.62 104 ILE A CA 1
ATOM 779 C C . ILE A 1 104 ? -11.305 -31 -13.766 1 95.62 104 ILE A C 1
ATOM 781 O O . ILE A 1 104 ? -11.844 -31.25 -12.688 1 95.62 104 ILE A O 1
ATOM 785 N N . GLN A 1 105 ? -11.289 -31.797 -14.75 1 95.25 105 GLN A N 1
ATOM 786 C CA . GLN A 1 105 ? -12.062 -33.031 -14.727 1 95.25 105 GLN A CA 1
ATOM 787 C C . GLN A 1 105 ? -11.531 -34 -13.68 1 95.25 105 GLN A C 1
ATOM 789 O O . GLN A 1 105 ? -12.297 -34.75 -13.062 1 95.25 105 GLN A O 1
ATOM 794 N N . ASN A 1 106 ? -10.242 -33.969 -13.477 1 95.69 106 ASN A N 1
ATOM 795 C CA . ASN A 1 106 ? -9.602 -34.844 -12.508 1 95.69 106 ASN A CA 1
ATOM 796 C C . ASN A 1 106 ? -9.688 -34.312 -11.094 1 95.69 106 ASN A C 1
ATOM 798 O O . ASN A 1 106 ? -9.242 -34.938 -10.141 1 95.69 106 ASN A O 1
ATOM 802 N N . GLY A 1 107 ? -10.102 -33.156 -10.875 1 94.5 107 GLY A N 1
ATOM 803 C CA . GLY A 1 107 ? -10.305 -32.562 -9.562 1 94.5 107 GLY A CA 1
ATOM 804 C C . GLY A 1 107 ? -9.078 -31.828 -9.039 1 94.5 107 GLY A C 1
ATOM 805 O O . GLY A 1 107 ? -9.055 -31.391 -7.891 1 94.5 107 GLY A O 1
ATOM 806 N N . GLU A 1 108 ? -8.125 -31.609 -9.883 1 94.44 108 GLU A N 1
ATOM 807 C CA . GLU A 1 108 ? -6.902 -30.922 -9.477 1 94.44 108 GLU A CA 1
ATOM 808 C C . GLU A 1 108 ? -7.098 -29.406 -9.469 1 94.44 108 GLU A C 1
ATOM 810 O O . GLU A 1 108 ? -6.449 -28.703 -8.695 1 94.44 108 GLU A O 1
ATOM 815 N N . LEU A 1 109 ? -7.926 -28.938 -10.352 1 95.06 109 LEU A N 1
ATOM 816 C CA . LEU A 1 109 ? -8.336 -27.531 -10.398 1 95.06 109 LEU A CA 1
ATOM 817 C C . LEU A 1 109 ? -9.852 -27.406 -10.297 1 95.06 109 LEU A C 1
ATOM 819 O O . LEU A 1 109 ? -10.586 -28.094 -11.016 1 95.06 109 LEU A O 1
ATOM 823 N N . ASP A 1 110 ? -10.258 -26.531 -9.445 1 92.5 110 ASP A N 1
ATOM 824 C CA . ASP A 1 110 ? -11.688 -26.312 -9.289 1 92.5 110 ASP A CA 1
ATOM 825 C C . ASP A 1 110 ? -12.211 -25.281 -10.281 1 92.5 110 ASP A C 1
ATOM 827 O O . ASP A 1 110 ? -11.562 -24.266 -10.523 1 92.5 110 ASP A O 1
ATOM 831 N N . ALA A 1 111 ? -13.305 -25.625 -10.875 1 91.56 111 ALA A N 1
ATOM 832 C CA . ALA A 1 111 ? -13.984 -24.688 -11.773 1 91.56 111 ALA A CA 1
ATOM 833 C C . ALA A 1 111 ? -15.492 -24.719 -11.547 1 91.56 111 ALA A C 1
ATOM 835 O O . ALA A 1 111 ? -16.031 -25.688 -11.023 1 91.56 111 ALA A O 1
ATOM 836 N N . HIS A 1 112 ? -16.078 -23.609 -11.703 1 86.56 112 HIS A N 1
ATOM 837 C CA . HIS A 1 112 ? -17.531 -23.531 -11.602 1 86.56 112 HIS A CA 1
ATOM 838 C C . HIS A 1 112 ? -18.125 -22.734 -12.758 1 86.56 112 HIS A C 1
ATOM 840 O O . HIS A 1 112 ? -17.391 -22.047 -13.477 1 86.56 112 HIS A O 1
ATOM 846 N N . VAL A 1 113 ? -19.438 -22.969 -12.938 1 81.94 113 VAL A N 1
ATOM 847 C CA . VAL A 1 113 ? -20.141 -22.25 -13.992 1 81.94 113 VAL A CA 1
ATOM 848 C C . VAL A 1 113 ? -21.125 -21.25 -13.367 1 81.94 113 VAL A C 1
ATOM 850 O O . VAL A 1 113 ? -22.219 -21.625 -12.938 1 81.94 113 VAL A O 1
ATOM 853 N N . PRO A 1 114 ? -20.656 -20 -13.148 1 71.75 114 PRO A N 1
ATOM 854 C CA . PRO A 1 114 ? -21.578 -19.031 -12.516 1 71.75 114 PRO A CA 1
ATOM 855 C C . PRO A 1 114 ? -22.844 -18.812 -13.312 1 71.75 114 PRO A C 1
ATOM 857 O O . PRO A 1 114 ? -23.891 -18.484 -12.742 1 71.75 114 PRO A O 1
ATOM 860 N N . GLY A 1 115 ? -22.859 -18.797 -14.508 1 67.5 115 GLY A N 1
ATOM 861 C CA . GLY A 1 115 ? -24.016 -18.672 -15.383 1 67.5 115 GLY A CA 1
ATOM 862 C C . GLY A 1 115 ? -24.188 -19.859 -16.312 1 67.5 115 GLY A C 1
ATOM 863 O O . GLY A 1 115 ? -24.141 -21.016 -15.875 1 67.5 115 GLY A O 1
ATOM 864 N N . ALA A 1 116 ? -24.594 -19.672 -17.359 1 66.31 116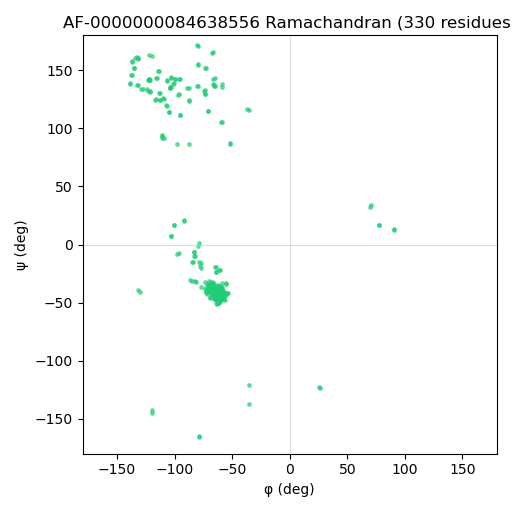 ALA A N 1
ATOM 865 C CA . ALA A 1 116 ? -25.031 -20.719 -18.281 1 66.31 116 ALA A CA 1
ATOM 866 C C . ALA A 1 116 ? -23.922 -21.094 -19.266 1 66.31 116 ALA A C 1
ATOM 868 O O . ALA A 1 116 ? -24.016 -22.109 -19.953 1 66.31 116 ALA A O 1
ATOM 869 N N . VAL A 1 117 ? -22.875 -20.344 -19.219 1 68.56 117 VAL A N 1
ATOM 870 C CA . VAL A 1 117 ? -22.219 -20.625 -20.5 1 68.56 117 VAL A CA 1
ATOM 871 C C . VAL A 1 117 ? -20.75 -20.938 -20.25 1 68.56 117 VAL A C 1
ATOM 873 O O . VAL A 1 117 ? -20.188 -21.859 -20.859 1 68.56 117 VAL A O 1
ATOM 876 N N . ARG A 1 118 ? -20.016 -20.25 -19.359 1 84.81 118 ARG A N 1
ATOM 877 C CA . ARG A 1 118 ? -18.578 -20.469 -19.391 1 84.81 118 ARG A CA 1
ATOM 878 C C . ARG A 1 118 ? -18.047 -20.797 -18 1 84.81 118 ARG A C 1
ATOM 880 O O . ARG A 1 118 ? -18.438 -20.172 -17.016 1 84.81 118 ARG A O 1
ATOM 887 N N . ARG A 1 119 ? -17.203 -21.875 -18.109 1 89.31 119 ARG A N 1
ATOM 888 C CA . ARG A 1 119 ? -16.547 -22.297 -16.875 1 89.31 119 ARG A CA 1
ATOM 889 C C . ARG A 1 119 ? -15.586 -21.219 -16.375 1 89.31 119 ARG A C 1
ATOM 891 O O . ARG A 1 119 ? -14.891 -20.578 -17.172 1 89.31 119 ARG A O 1
ATOM 898 N N . LYS A 1 120 ? -15.641 -21.016 -15.133 1 93.62 120 LYS A N 1
ATOM 899 C CA . LYS A 1 120 ? -14.727 -20.062 -14.5 1 93.62 120 LYS A CA 1
ATOM 900 C C . LYS A 1 120 ? -13.914 -20.719 -13.398 1 93.62 120 LYS A C 1
ATOM 902 O O . LYS A 1 120 ? -14.391 -21.641 -12.734 1 93.62 120 LYS A O 1
ATOM 907 N N . LEU A 1 121 ? -12.664 -20.266 -13.375 1 93.94 121 LEU A N 1
ATOM 908 C CA . LEU A 1 121 ? -11.773 -20.688 -12.297 1 93.94 121 LEU A CA 1
ATOM 909 C C . LEU A 1 121 ? -11.406 -19.5 -11.406 1 93.94 121 LEU A C 1
ATOM 911 O O . LEU A 1 121 ? -11.32 -18.359 -11.883 1 93.94 121 LEU A O 1
ATOM 915 N N . ARG A 1 122 ? -11.195 -19.828 -10.172 1 92.81 122 ARG A N 1
ATOM 916 C CA . ARG A 1 122 ? -10.609 -18.797 -9.312 1 92.81 122 ARG A CA 1
ATOM 917 C C . ARG A 1 122 ? -9.133 -18.609 -9.633 1 92.81 122 ARG A C 1
ATOM 919 O O . ARG A 1 122 ? -8.359 -19.562 -9.656 1 92.81 122 ARG A O 1
ATOM 926 N N . LEU A 1 123 ? -8.789 -17.359 -9.836 1 93.38 123 LEU A N 1
ATOM 927 C CA . LEU A 1 123 ? -7.395 -17.047 -10.125 1 93.38 123 LEU A CA 1
ATOM 928 C C . LEU A 1 123 ? -6.484 -17.547 -9.008 1 93.38 123 LEU A C 1
ATOM 930 O O . LEU A 1 123 ? -5.41 -18.094 -9.266 1 93.38 123 LEU A O 1
ATOM 934 N N . ALA A 1 124 ? -6.93 -17.344 -7.801 1 92 124 ALA A N 1
ATOM 935 C CA . ALA A 1 124 ? -6.16 -17.781 -6.637 1 92 124 ALA A CA 1
ATOM 936 C C . ALA A 1 124 ? -5.805 -19.266 -6.734 1 92 124 ALA A C 1
ATOM 938 O O . ALA A 1 124 ? -4.676 -19.656 -6.441 1 92 124 ALA A O 1
ATOM 939 N N . ASP A 1 125 ? -6.715 -20 -7.156 1 93.75 125 ASP A N 1
ATOM 940 C CA . ASP A 1 125 ? -6.508 -21.438 -7.266 1 93.75 125 ASP A CA 1
ATOM 941 C C . ASP A 1 125 ? -5.508 -21.766 -8.375 1 93.75 125 ASP A C 1
ATOM 943 O O . ASP A 1 125 ? -4.68 -22.672 -8.227 1 93.75 125 ASP A O 1
ATOM 947 N N . VAL A 1 126 ? -5.648 -21.078 -9.414 1 94.62 126 VAL A N 1
ATOM 948 C CA . VAL A 1 126 ? -4.75 -21.297 -10.547 1 94.62 126 VAL A CA 1
ATOM 949 C C . VAL A 1 126 ? -3.324 -20.922 -10.156 1 94.62 126 VAL A C 1
ATOM 951 O O . VAL A 1 126 ? -2.377 -21.641 -10.469 1 94.62 126 VAL A O 1
ATOM 954 N N . LEU A 1 127 ? -3.191 -19.844 -9.484 1 92.19 127 LEU A N 1
ATOM 955 C CA . LEU A 1 127 ? -1.871 -19.406 -9.039 1 92.19 127 LEU A CA 1
ATOM 956 C C . LEU A 1 127 ? -1.284 -20.391 -8.039 1 92.19 127 LEU A C 1
ATOM 958 O O . LEU A 1 127 ? -0.085 -20.688 -8.07 1 92.19 127 LEU A O 1
ATOM 962 N N . ALA A 1 128 ? -2.066 -20.875 -7.152 1 91.19 128 ALA A N 1
ATOM 963 C CA . ALA A 1 128 ? -1.613 -21.875 -6.188 1 91.19 128 ALA A CA 1
ATOM 964 C C . ALA A 1 128 ? -1.123 -23.125 -6.895 1 91.19 128 ALA A C 1
ATOM 966 O O . ALA A 1 128 ? -0.087 -23.688 -6.527 1 91.19 128 ALA A O 1
ATOM 967 N N . TYR A 1 129 ? -1.87 -23.516 -7.852 1 94.44 129 TYR A N 1
ATOM 968 C CA . TYR A 1 129 ? -1.483 -24.703 -8.609 1 94.44 129 TYR A CA 1
ATOM 969 C C . TYR A 1 129 ? -0.173 -24.469 -9.352 1 94.44 129 TYR A C 1
ATOM 971 O O . TYR A 1 129 ? 0.658 -25.375 -9.453 1 94.44 129 TYR A O 1
ATOM 979 N N . ARG A 1 130 ? -0.073 -23.312 -9.922 1 91.75 130 ARG A N 1
ATOM 980 C CA . ARG A 1 130 ? 1.166 -22.969 -10.609 1 91.75 130 ARG A CA 1
ATOM 981 C C . ARG A 1 130 ? 2.367 -23.109 -9.68 1 91.75 130 ARG A C 1
ATOM 983 O O . ARG A 1 130 ? 3.414 -23.609 -10.086 1 91.75 130 ARG A O 1
ATOM 990 N N . GLU A 1 131 ? 2.264 -22.656 -8.469 1 87.69 131 GLU A N 1
ATOM 991 C CA . GLU A 1 131 ? 3.338 -22.75 -7.484 1 87.69 131 GLU A CA 1
ATOM 992 C C . GLU A 1 131 ? 3.668 -24.219 -7.18 1 87.69 131 GLU A C 1
ATOM 994 O O . GLU A 1 131 ? 4.836 -24.578 -7 1 87.69 131 GLU A O 1
ATOM 999 N N . GLU A 1 132 ? 2.682 -24.984 -7.117 1 89.94 132 GLU A N 1
ATOM 1000 C CA . GLU A 1 132 ? 2.881 -26.406 -6.883 1 89.94 132 GLU A CA 1
ATOM 1001 C C . GLU A 1 132 ? 3.656 -27.062 -8.031 1 89.94 132 GLU A C 1
ATOM 1003 O O . GLU A 1 132 ? 4.539 -27.891 -7.801 1 89.94 132 GLU A O 1
ATOM 1008 N N . LEU A 1 133 ? 3.225 -26.734 -9.195 1 88.25 133 LEU A N 1
ATOM 1009 C CA . LEU A 1 133 ? 3.914 -27.25 -10.375 1 88.25 133 LEU A CA 1
ATOM 1010 C C . LEU A 1 133 ? 5.383 -26.844 -10.367 1 88.25 133 LEU A C 1
ATOM 1012 O O . LEU A 1 133 ? 6.258 -27.656 -10.688 1 88.25 133 LEU A O 1
ATOM 1016 N N . HIS A 1 134 ? 5.648 -25.609 -10.008 1 84 134 HIS A N 1
ATOM 1017 C CA . HIS A 1 134 ? 7.016 -25.109 -9.953 1 84 134 HIS A CA 1
ATOM 1018 C C . HIS A 1 134 ? 7.828 -25.844 -8.898 1 84 134 HIS A C 1
ATOM 1020 O O . HIS A 1 134 ? 8.992 -26.188 -9.133 1 84 134 HIS A O 1
ATOM 1026 N N . ALA A 1 135 ? 7.277 -26.062 -7.809 1 86.19 135 ALA A N 1
ATOM 1027 C CA . ALA A 1 135 ? 7.949 -26.781 -6.73 1 86.19 135 ALA A CA 1
ATOM 1028 C C . ALA A 1 135 ? 8.289 -28.219 -7.148 1 86.19 135 ALA A C 1
ATOM 1030 O O . ALA A 1 135 ? 9.367 -28.719 -6.844 1 86.19 135 ALA A O 1
ATOM 1031 N N . ARG A 1 136 ? 7.402 -28.797 -7.797 1 86.31 136 ARG A N 1
ATOM 1032 C CA . ARG A 1 136 ? 7.613 -30.156 -8.266 1 86.31 136 ARG A CA 1
ATOM 1033 C C . ARG A 1 136 ? 8.734 -30.219 -9.297 1 86.31 136 ARG A C 1
ATOM 1035 O O . ARG A 1 136 ? 9.562 -31.141 -9.273 1 86.31 136 ARG A O 1
ATOM 1042 N N . ARG A 1 137 ? 8.68 -29.281 -10.133 1 83.38 137 ARG A N 1
ATOM 1043 C CA . ARG A 1 137 ? 9.711 -29.203 -11.156 1 83.38 137 ARG A CA 1
ATOM 1044 C C . ARG A 1 137 ? 11.086 -28.984 -10.531 1 83.38 137 ARG A C 1
ATOM 1046 O O . ARG A 1 137 ? 12.062 -29.641 -10.914 1 83.38 137 ARG A O 1
ATOM 1053 N N . ASN A 1 138 ? 11.125 -28.094 -9.578 1 83.69 138 ASN A N 1
ATOM 1054 C CA . ASN A 1 138 ? 12.391 -27.797 -8.914 1 83.69 138 ASN A CA 1
ATOM 1055 C C . ASN A 1 138 ? 12.906 -29 -8.133 1 83.69 138 ASN A C 1
ATOM 1057 O O . ASN A 1 138 ? 14.117 -29.25 -8.102 1 83.69 138 ASN A O 1
ATOM 1061 N N . ARG A 1 139 ? 12.062 -29.688 -7.586 1 84.5 139 ARG A N 1
ATOM 1062 C CA . ARG A 1 139 ? 12.438 -30.906 -6.855 1 84.5 139 ARG A CA 1
ATOM 1063 C C . ARG A 1 139 ? 12.992 -31.953 -7.801 1 84.5 139 ARG A C 1
ATOM 1065 O O . ARG A 1 139 ? 13.977 -32.625 -7.484 1 84.5 139 ARG A O 1
ATOM 1072 N N . PHE A 1 140 ? 12.391 -32.031 -8.906 1 80.88 140 PHE A N 1
ATOM 1073 C CA . PHE A 1 140 ? 12.828 -33 -9.906 1 80.88 140 PHE A CA 1
ATOM 1074 C C . PHE A 1 140 ? 14.219 -32.625 -10.43 1 80.88 140 PHE A C 1
ATOM 1076 O O . PHE A 1 140 ? 15.07 -33.5 -10.586 1 80.88 140 PHE A O 1
ATOM 1083 N N . ILE A 1 141 ? 14.422 -31.359 -10.602 1 80.19 141 ILE A N 1
ATOM 1084 C CA . ILE A 1 141 ? 15.703 -30.875 -11.109 1 80.19 141 ILE A CA 1
ATOM 1085 C C . ILE A 1 141 ? 16.781 -31.094 -10.055 1 80.19 141 ILE A C 1
ATOM 1087 O O . ILE A 1 141 ? 17.891 -31.547 -10.367 1 80.19 141 ILE A O 1
ATOM 1091 N N . SER A 1 142 ? 16.484 -30.75 -8.867 1 79.75 142 SER A N 1
ATOM 1092 C CA . SER A 1 142 ? 17.438 -30.922 -7.781 1 79.75 142 SER A CA 1
ATOM 1093 C C . SER A 1 142 ? 17.766 -32.406 -7.57 1 79.75 142 SER A C 1
ATOM 1095 O O . SER A 1 142 ? 18.922 -32.75 -7.352 1 79.75 142 SER A O 1
ATOM 1097 N N . GLU A 1 143 ? 16.828 -33.188 -7.645 1 78.31 143 GLU A N 1
ATOM 1098 C CA . GLU A 1 143 ? 17.031 -34.625 -7.477 1 78.31 143 GLU A CA 1
ATOM 1099 C C . GLU A 1 143 ? 17.797 -35.219 -8.648 1 78.31 143 GLU A C 1
ATOM 1101 O O . GLU A 1 143 ? 18.656 -36.094 -8.461 1 78.31 143 GLU A O 1
ATOM 1106 N N . SER A 1 144 ? 17.484 -34.656 -9.805 1 78.06 144 SER A N 1
ATOM 1107 C CA . SER A 1 144 ? 18.188 -35.125 -10.977 1 78.06 144 SER A CA 1
ATOM 1108 C C . SER A 1 144 ? 19.625 -34.625 -11.008 1 78.06 144 SER A C 1
ATOM 1110 O O . SER A 1 144 ? 20.547 -35.375 -11.383 1 78.06 144 SER A O 1
ATOM 1112 N N . SER A 1 145 ? 19.781 -33.406 -10.578 1 71.69 145 SER A N 1
ATOM 1113 C CA . SER A 1 145 ? 21.125 -32.844 -10.5 1 71.69 145 SER A CA 1
ATOM 1114 C C . SER A 1 145 ? 21.953 -33.562 -9.438 1 71.69 145 SER A C 1
ATOM 1116 O O . SER A 1 145 ? 23.156 -33.812 -9.641 1 71.69 145 SER A O 1
ATOM 1118 N N . ALA A 1 146 ? 21.391 -33.812 -8.32 1 70.12 146 ALA A N 1
ATOM 1119 C CA . ALA A 1 146 ? 22.062 -34.562 -7.266 1 70.12 146 ALA A CA 1
ATOM 1120 C C . ALA A 1 146 ? 22.453 -35.969 -7.742 1 70.12 146 ALA A C 1
ATOM 1122 O O . ALA A 1 146 ? 23.547 -36.438 -7.438 1 70.12 146 ALA A O 1
ATOM 1123 N N . GLU A 1 147 ? 21.594 -36.5 -8.484 1 64.56 147 GLU A N 1
ATOM 1124 C CA . GLU A 1 147 ? 21.922 -37.812 -9.047 1 64.56 147 GLU A CA 1
ATOM 1125 C C . GLU A 1 147 ? 23.047 -37.719 -10.07 1 64.56 147 GLU A C 1
ATOM 1127 O O . GLU A 1 147 ? 23.938 -38.562 -10.102 1 64.56 147 GLU A O 1
ATOM 1132 N N . PHE A 1 148 ? 22.922 -36.594 -10.711 1 62.53 148 PHE A N 1
ATOM 1133 C CA . PHE A 1 148 ? 23.969 -36.375 -11.695 1 62.53 148 PHE A CA 1
ATOM 1134 C C . PHE A 1 148 ? 25.297 -36.031 -11.016 1 62.53 148 PHE A C 1
ATOM 1136 O O . PHE A 1 148 ? 26.359 -36.5 -11.422 1 62.53 148 PHE A O 1
ATOM 1143 N N . ALA A 1 149 ? 25.234 -35.25 -10.023 1 66.44 149 ALA A N 1
ATOM 1144 C CA . ALA A 1 149 ? 26.422 -34.875 -9.258 1 66.44 149 ALA A CA 1
ATOM 1145 C C . ALA A 1 149 ? 27.016 -36.125 -8.586 1 66.44 149 ALA A C 1
ATOM 1147 O O . ALA A 1 149 ? 28.234 -36.281 -8.555 1 66.44 149 ALA A O 1
ATOM 1148 N N . ASP A 1 150 ? 26.25 -36.938 -7.965 1 64.31 150 ASP A N 1
ATOM 1149 C CA . ASP A 1 150 ? 26.703 -38.156 -7.328 1 64.31 150 ASP A CA 1
ATOM 1150 C C . ASP A 1 150 ? 27.312 -39.094 -8.359 1 64.31 150 ASP A C 1
ATOM 1152 O O . ASP A 1 150 ? 28.312 -39.781 -8.086 1 64.31 150 ASP A O 1
ATOM 1156 N N . ALA A 1 151 ? 26.75 -39.094 -9.57 1 64.06 151 ALA A N 1
ATOM 1157 C CA . ALA A 1 151 ? 27.297 -39.938 -10.633 1 64.06 151 ALA A CA 1
ATOM 1158 C C . ALA A 1 151 ? 28.656 -39.438 -11.109 1 64.06 151 ALA A C 1
ATOM 1160 O O . ALA A 1 151 ? 29.578 -40.219 -11.32 1 64.06 151 ALA A O 1
ATOM 1161 N N . ASN A 1 152 ? 28.641 -38.156 -11.172 1 64.88 152 ASN A N 1
ATOM 1162 C CA . ASN A 1 152 ? 29.906 -37.562 -11.609 1 64.88 152 ASN A CA 1
ATOM 1163 C C . ASN A 1 152 ? 30.969 -37.688 -10.539 1 64.88 152 ASN A C 1
ATOM 1165 O O . ASN A 1 152 ? 32.156 -37.938 -10.844 1 64.88 152 ASN A O 1
ATOM 1169 N N . ALA A 1 153 ? 30.594 -37.531 -9.32 1 71.19 153 ALA A N 1
ATOM 1170 C CA . ALA A 1 153 ? 31.531 -37.719 -8.219 1 71.19 153 ALA A CA 1
ATOM 1171 C C . ALA A 1 153 ? 32.031 -39.156 -8.164 1 71.19 153 ALA A C 1
ATOM 1173 O O . ALA A 1 153 ? 33.219 -39.406 -7.926 1 71.19 153 ALA A O 1
ATOM 1174 N N . ASP A 1 154 ? 31.203 -40.031 -8.352 1 63.91 154 ASP A N 1
ATOM 1175 C CA . ASP A 1 154 ? 31.594 -41.438 -8.359 1 63.91 154 ASP A CA 1
ATOM 1176 C C . ASP A 1 154 ? 32.531 -41.75 -9.531 1 63.91 154 ASP A C 1
ATOM 1178 O O . ASP A 1 154 ? 33.5 -42.5 -9.383 1 63.91 154 ASP A O 1
ATOM 1182 N N . GLU A 1 155 ? 32.156 -41.125 -10.648 1 67.62 155 GLU A N 1
ATOM 1183 C CA . GLU A 1 155 ? 33 -41.312 -11.82 1 67.62 155 GLU A CA 1
ATOM 1184 C C . GLU A 1 155 ? 34.375 -40.688 -11.602 1 67.62 155 GLU A C 1
ATOM 1186 O O . GLU A 1 155 ? 35.375 -41.312 -11.961 1 67.62 155 GLU A O 1
ATOM 1191 N N . VAL A 1 156 ? 34.281 -39.562 -10.984 1 71.5 156 VAL A N 1
ATOM 1192 C CA . VAL A 1 156 ? 35.562 -38.875 -10.703 1 71.5 156 VAL A CA 1
ATOM 1193 C C . VAL A 1 156 ? 36.344 -39.719 -9.695 1 71.5 156 VAL A C 1
ATOM 1195 O O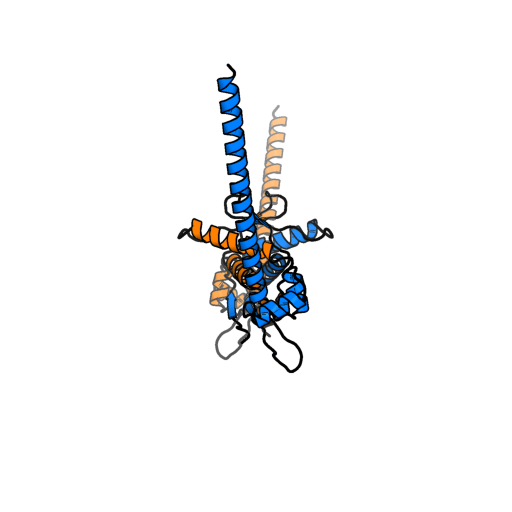 . VAL A 1 156 ? 37.562 -39.906 -9.859 1 71.5 156 VAL A O 1
ATOM 1198 N N . ALA A 1 157 ? 35.844 -40.312 -8.719 1 73.56 157 ALA A N 1
ATOM 1199 C CA . ALA A 1 157 ? 36.5 -41.156 -7.723 1 73.56 157 ALA A CA 1
ATOM 1200 C C . ALA A 1 157 ? 37.031 -42.438 -8.359 1 73.56 157 ALA A C 1
ATOM 1202 O O . ALA A 1 157 ? 38.156 -42.875 -8.031 1 73.56 157 ALA A O 1
ATOM 1203 N N . GLU A 1 158 ? 36.344 -42.938 -9.305 1 67.06 158 GLU A N 1
ATOM 1204 C CA . GLU A 1 158 ? 36.812 -44.156 -10 1 67.06 158 GLU A CA 1
ATOM 1205 C C . GLU A 1 158 ? 38 -43.844 -10.891 1 67.06 158 GLU A C 1
ATOM 1207 O O . GLU A 1 158 ? 38.969 -44.625 -10.93 1 67.06 158 GLU A O 1
ATOM 1212 N N . LEU A 1 159 ? 37.906 -42.688 -11.484 1 71.12 159 LEU A N 1
ATOM 1213 C CA . LEU A 1 159 ? 39.031 -42.281 -12.344 1 71.12 159 LEU A CA 1
ATOM 1214 C C . LEU A 1 159 ? 40.281 -42.031 -11.523 1 71.12 159 LEU A C 1
ATOM 1216 O O . LEU A 1 159 ? 41.375 -42.406 -11.938 1 71.12 159 LEU A O 1
ATOM 1220 N N . LEU A 1 160 ? 40.094 -41.5 -10.375 1 73.88 160 LEU A N 1
ATOM 1221 C CA . LEU A 1 160 ? 41.219 -41.281 -9.484 1 73.88 160 LEU A CA 1
ATOM 1222 C C . LEU A 1 160 ? 41.781 -42.594 -8.945 1 73.88 160 LEU A C 1
ATOM 1224 O O . LEU A 1 160 ? 43 -42.75 -8.852 1 73.88 160 LEU A O 1
ATOM 1228 N N . ALA A 1 161 ? 41.094 -43.594 -8.68 1 75.62 161 ALA A N 1
ATOM 1229 C CA . ALA A 1 161 ? 41.531 -44.906 -8.203 1 75.62 161 ALA A CA 1
ATOM 1230 C C . ALA A 1 161 ? 42.281 -45.656 -9.297 1 75.62 161 ALA A C 1
ATOM 1232 O O . ALA A 1 161 ? 43.281 -46.312 -9.023 1 75.62 161 ALA A O 1
ATOM 1233 N N . GLU A 1 162 ? 41.906 -45.5 -10.43 1 74.62 162 GLU A N 1
ATOM 1234 C CA . GLU A 1 162 ? 42.562 -46.156 -11.547 1 74.62 162 GLU A CA 1
ATOM 1235 C C . GLU A 1 162 ? 43.938 -45.562 -11.836 1 74.62 162 GLU A C 1
ATOM 1237 O O . GLU A 1 162 ? 44.875 -46.281 -12.133 1 74.62 162 GLU A O 1
ATOM 1242 N N . ALA A 1 163 ? 44.031 -44.25 -11.602 1 77.69 163 ALA A N 1
ATOM 1243 C CA . ALA A 1 163 ? 45.281 -43.562 -11.789 1 77.69 163 ALA A CA 1
ATOM 1244 C C . ALA A 1 163 ? 46.312 -43.969 -10.711 1 77.69 163 ALA A C 1
ATOM 1246 O O . ALA A 1 163 ? 47.5 -44.062 -10.992 1 77.69 163 ALA A O 1
ATOM 1247 N N . LYS A 1 164 ? 45.719 -44.219 -9.695 1 73.5 164 LYS A N 1
ATOM 1248 C CA . LYS A 1 164 ? 46.594 -44.594 -8.57 1 73.5 164 LYS A CA 1
ATOM 1249 C C . LYS A 1 164 ? 47.062 -46.031 -8.711 1 73.5 164 LYS A C 1
ATOM 1251 O O . LYS A 1 164 ? 48.156 -46.406 -8.227 1 73.5 164 LYS A O 1
ATOM 1256 N N . ARG A 1 165 ? 46.625 -47 -9.391 1 69.12 165 ARG A N 1
ATOM 1257 C CA . ARG A 1 165 ? 46.969 -48.406 -9.633 1 69.12 165 ARG A CA 1
ATOM 1258 C C . ARG A 1 165 ? 48 -48.531 -10.758 1 69.12 165 ARG A C 1
ATOM 1260 O O . ARG A 1 165 ? 48.781 -49.469 -10.797 1 69.12 165 ARG A O 1
ATOM 1267 N N . LYS A 1 166 ? 47.906 -47.688 -11.547 1 67.81 166 LYS A N 1
ATOM 1268 C CA . LYS A 1 166 ? 48.844 -47.75 -12.648 1 67.81 166 LYS A CA 1
ATOM 1269 C C . LYS A 1 166 ? 50.219 -47.188 -12.227 1 67.81 166 LYS A C 1
ATOM 1271 O O . LYS A 1 166 ? 51.188 -47.25 -12.992 1 67.81 166 LYS A O 1
ATOM 1276 N N . ARG A 1 167 ? 50.25 -46.75 -11 1 56.56 167 ARG A N 1
ATOM 1277 C CA . ARG A 1 167 ? 51.594 -46.469 -10.539 1 56.56 167 ARG A CA 1
ATOM 1278 C C . ARG A 1 167 ? 52.156 -47.594 -9.664 1 56.56 167 ARG A C 1
ATOM 1280 O O . ARG A 1 167 ? 51.375 -48.25 -8.938 1 56.56 167 ARG A O 1
ATOM 1287 N N . MET B 1 1 ? -19.312 16.828 1.908 1 44.28 1 MET B N 1
ATOM 1288 C CA . MET B 1 1 ? -19.594 15.492 1.393 1 44.28 1 MET B CA 1
ATOM 1289 C C . MET B 1 1 ? -18.328 14.648 1.381 1 44.28 1 MET B C 1
ATOM 1291 O O . MET B 1 1 ? -17.25 15.141 1.053 1 44.28 1 MET B O 1
ATOM 1295 N N . SER B 1 2 ? -18.391 13.602 2.27 1 57.88 2 SER B N 1
ATOM 1296 C CA . SER B 1 2 ? -17.266 12.672 2.369 1 57.88 2 SER B CA 1
ATOM 1297 C C . SER B 1 2 ? -16.875 12.117 1.002 1 57.88 2 SER B C 1
ATOM 1299 O O . SER B 1 2 ? -17.703 11.484 0.335 1 57.88 2 SER B O 1
ATOM 1301 N N . SER B 1 3 ? -16.031 12.875 0.348 1 62.78 3 SER B N 1
ATOM 1302 C CA . SER B 1 3 ? -15.609 12.391 -0.963 1 62.78 3 SER B CA 1
ATOM 1303 C C . SER B 1 3 ? -14.922 11.031 -0.857 1 62.78 3 SER B C 1
ATOM 1305 O O . SER B 1 3 ? -14.094 10.812 0.028 1 62.78 3 SER B O 1
ATOM 1307 N N . ALA B 1 4 ? -15.727 9.992 -1.303 1 66.5 4 ALA B N 1
ATOM 1308 C CA . ALA B 1 4 ? -15.195 8.633 -1.386 1 66.5 4 ALA B CA 1
ATOM 1309 C C . ALA B 1 4 ? -14.688 8.328 -2.791 1 66.5 4 ALA B C 1
ATOM 1311 O O . ALA B 1 4 ? -15.289 8.742 -3.783 1 66.5 4 ALA B O 1
ATOM 1312 N N . SER B 1 5 ? -13.359 8.18 -2.916 1 77.31 5 SER B N 1
ATOM 1313 C CA . SER B 1 5 ? -12.828 7.703 -4.188 1 77.31 5 SER B CA 1
ATOM 1314 C C . SER B 1 5 ? -12.43 6.23 -4.102 1 77.31 5 SER B C 1
ATOM 1316 O O . SER B 1 5 ? -12.094 5.738 -3.023 1 77.31 5 SER B O 1
ATOM 1318 N N . ALA B 1 6 ? -12.859 5.5 -5.207 1 82.19 6 ALA B N 1
ATOM 1319 C CA . ALA B 1 6 ? -12.516 4.082 -5.281 1 82.19 6 ALA B CA 1
ATOM 1320 C C . ALA B 1 6 ? -11.617 3.801 -6.477 1 82.19 6 ALA B C 1
ATOM 1322 O O . ALA B 1 6 ? -11.812 4.359 -7.559 1 82.19 6 ALA B O 1
ATOM 1323 N N . GLU B 1 7 ? -10.5 3.211 -6.172 1 86.88 7 GLU B N 1
ATOM 1324 C CA . GLU B 1 7 ? -9.625 2.713 -7.227 1 86.88 7 GLU B CA 1
ATOM 1325 C C . GLU B 1 7 ? -9.391 1.21 -7.09 1 86.88 7 GLU B C 1
ATOM 1327 O O . GLU B 1 7 ? -9.266 0.697 -5.977 1 86.88 7 GLU B O 1
ATOM 1332 N N . ILE B 1 8 ? -9.359 0.585 -8.258 1 89.94 8 ILE B N 1
ATOM 1333 C CA . ILE B 1 8 ? -9.203 -0.865 -8.234 1 89.94 8 ILE B CA 1
ATOM 1334 C C . ILE B 1 8 ? -7.852 -1.251 -8.828 1 89.94 8 ILE B C 1
ATOM 1336 O O . ILE B 1 8 ? -7.445 -0.715 -9.867 1 89.94 8 ILE B O 1
ATOM 1340 N N . VAL B 1 9 ? -7.125 -2.105 -8.094 1 92.25 9 VAL B N 1
ATOM 1341 C CA . VAL B 1 9 ? -5.883 -2.707 -8.578 1 92.25 9 VAL B CA 1
ATOM 1342 C C . VAL B 1 9 ? -6.078 -4.211 -8.766 1 92.25 9 VAL B C 1
ATOM 1344 O O . VAL B 1 9 ? -6.434 -4.922 -7.824 1 92.25 9 VAL B O 1
ATOM 1347 N N . ASN B 1 10 ? -5.797 -4.656 -9.961 1 91.38 10 ASN B N 1
ATOM 1348 C CA . ASN B 1 10 ? -5.965 -6.066 -10.289 1 91.38 10 ASN B CA 1
ATOM 1349 C C . ASN B 1 10 ? -4.629 -6.805 -10.312 1 91.38 10 ASN B C 1
ATOM 1351 O O . ASN B 1 10 ? -3.604 -6.23 -10.688 1 91.38 10 ASN B O 1
ATOM 1355 N N . PRO B 1 11 ? -4.719 -8.07 -9.836 1 89.81 11 PRO B N 1
ATOM 1356 C CA . PRO B 1 11 ? -3.492 -8.859 -9.977 1 89.81 11 PRO B CA 1
ATOM 1357 C C . PRO B 1 11 ? -3.133 -9.133 -11.438 1 89.81 11 PRO B C 1
ATOM 1359 O O . PRO B 1 11 ? -4.023 -9.328 -12.266 1 89.81 11 PRO B O 1
ATOM 1362 N N . VAL B 1 12 ? -1.913 -9 -11.695 1 87.38 12 VAL B N 1
ATOM 1363 C CA . VAL B 1 12 ? -1.358 -9.344 -13 1 87.38 12 VAL B CA 1
ATOM 1364 C C . VAL B 1 12 ? -0.551 -10.633 -12.898 1 87.38 12 VAL B C 1
ATOM 1366 O O . VAL B 1 12 ? 0.466 -10.688 -12.203 1 87.38 12 VAL B O 1
ATOM 1369 N N . PRO B 1 13 ? -0.934 -11.672 -13.633 1 82.62 13 PRO B N 1
ATOM 1370 C CA . PRO B 1 13 ? -0.256 -12.969 -13.523 1 82.62 13 PRO B CA 1
ATOM 1371 C C . PRO B 1 13 ? 1.249 -12.867 -13.766 1 82.62 13 PRO B C 1
ATOM 1373 O O . PRO B 1 13 ? 2.027 -13.578 -13.117 1 82.62 13 PRO B O 1
ATOM 1376 N N . ALA B 1 14 ? 1.645 -11.977 -14.633 1 84.25 14 ALA B N 1
ATOM 1377 C CA . ALA B 1 14 ? 3.062 -11.812 -14.945 1 84.25 14 ALA B CA 1
ATOM 1378 C C . ALA B 1 14 ? 3.844 -11.344 -13.719 1 84.25 14 ALA B C 1
ATOM 1380 O O . ALA B 1 14 ? 5.059 -11.531 -13.641 1 84.25 14 ALA B O 1
ATOM 1381 N N . ASP B 1 15 ? 3.133 -10.82 -12.789 1 89.38 15 ASP B N 1
ATOM 1382 C CA . ASP B 1 15 ? 3.789 -10.25 -11.617 1 89.38 15 ASP B CA 1
ATOM 1383 C C . ASP B 1 15 ? 3.68 -11.188 -10.422 1 89.38 15 ASP B C 1
ATOM 1385 O O . ASP B 1 15 ? 4.062 -10.82 -9.305 1 89.38 15 ASP B O 1
ATOM 1389 N N . ALA B 1 16 ? 3.188 -12.359 -10.609 1 87.75 16 ALA B N 1
ATOM 1390 C CA . ALA B 1 16 ? 2.893 -13.266 -9.5 1 87.75 16 ALA B CA 1
ATOM 1391 C C . ALA B 1 16 ? 4.148 -13.562 -8.688 1 87.75 16 ALA B C 1
ATOM 1393 O O . ALA B 1 16 ? 4.113 -13.547 -7.453 1 87.75 16 ALA B O 1
ATOM 1394 N N . ASN B 1 17 ? 5.234 -13.812 -9.406 1 87.62 17 ASN B N 1
ATOM 1395 C CA . ASN B 1 17 ? 6.477 -14.117 -8.695 1 87.62 17 ASN B CA 1
ATOM 1396 C C . ASN B 1 17 ? 6.977 -12.914 -7.898 1 87.62 17 ASN B C 1
ATOM 1398 O O . ASN B 1 17 ? 7.414 -13.062 -6.758 1 87.62 17 ASN B O 1
ATOM 1402 N N . GLY B 1 18 ? 6.941 -11.766 -8.531 1 92.81 18 GLY B N 1
ATOM 1403 C CA . GLY B 1 18 ? 7.348 -10.555 -7.832 1 92.81 18 GLY B CA 1
ATOM 1404 C C . GLY B 1 18 ? 6.508 -10.258 -6.602 1 92.81 18 GLY B C 1
ATOM 1405 O O . GLY B 1 18 ? 7.039 -9.852 -5.57 1 92.81 18 GLY B O 1
ATOM 1406 N N . LEU B 1 19 ? 5.27 -10.477 -6.727 1 94.62 19 LEU B N 1
ATOM 1407 C CA . LEU B 1 19 ? 4.355 -10.273 -5.609 1 94.62 19 LEU B CA 1
ATOM 1408 C C . LEU B 1 19 ? 4.668 -11.234 -4.465 1 94.62 19 LEU B C 1
ATOM 1410 O O . LEU B 1 19 ? 4.699 -10.828 -3.301 1 94.62 19 LEU B O 1
ATOM 1414 N N . ALA B 1 20 ? 4.852 -12.438 -4.797 1 91.88 20 ALA B N 1
ATOM 1415 C CA . ALA B 1 20 ? 5.188 -13.445 -3.799 1 91.88 20 ALA B CA 1
ATOM 1416 C C . ALA B 1 20 ? 6.5 -13.109 -3.096 1 91.88 20 ALA B C 1
ATOM 1418 O O . ALA B 1 20 ? 6.637 -13.32 -1.889 1 91.88 20 ALA B O 1
ATOM 1419 N N . ASP B 1 21 ? 7.445 -12.617 -3.879 1 93.75 21 ASP B N 1
ATOM 1420 C CA . ASP B 1 21 ? 8.734 -12.227 -3.311 1 93.75 21 ASP B CA 1
ATOM 1421 C C . ASP B 1 21 ? 8.562 -11.117 -2.279 1 93.75 21 ASP B C 1
ATOM 1423 O O . ASP B 1 21 ? 9.18 -11.156 -1.209 1 93.75 21 ASP B O 1
ATOM 1427 N N . VAL B 1 22 ? 7.777 -10.18 -2.586 1 95.62 22 VAL B N 1
ATOM 1428 C CA . VAL B 1 22 ? 7.559 -9.055 -1.68 1 95.62 22 VAL B CA 1
ATOM 1429 C C . VAL B 1 22 ? 6.879 -9.547 -0.405 1 95.62 22 VAL B C 1
ATOM 1431 O O . VAL B 1 22 ? 7.27 -9.164 0.702 1 95.62 22 VAL B O 1
ATOM 1434 N N . LEU B 1 23 ? 5.883 -10.344 -0.569 1 94.44 23 LEU B N 1
ATOM 1435 C CA . LEU B 1 23 ? 5.18 -10.867 0.596 1 94.44 23 LEU B CA 1
ATOM 1436 C C . LEU B 1 23 ? 6.121 -11.672 1.484 1 94.44 23 LEU B C 1
ATOM 1438 O O . LEU B 1 23 ? 6.129 -11.5 2.705 1 94.44 23 LEU B O 1
ATOM 1442 N N . SER B 1 24 ? 6.84 -12.562 0.825 1 92.94 24 SER B N 1
ATOM 1443 C CA . SER B 1 24 ? 7.805 -13.367 1.564 1 92.94 24 SER B CA 1
ATOM 1444 C C . SER B 1 24 ? 8.812 -12.492 2.299 1 92.94 24 SER B C 1
ATOM 1446 O O . SER B 1 24 ? 9.188 -12.781 3.436 1 92.94 24 SER B O 1
ATOM 1448 N N . PHE B 1 25 ? 9.312 -11.492 1.639 1 93.12 25 PHE B N 1
ATOM 1449 C CA . PHE B 1 25 ? 10.266 -10.562 2.229 1 93.12 25 PHE B CA 1
ATOM 1450 C C . PHE B 1 25 ? 9.688 -9.914 3.48 1 93.12 25 PHE B C 1
ATOM 1452 O O . PHE B 1 25 ? 10.344 -9.859 4.523 1 93.12 25 PHE B O 1
ATOM 1459 N N . ILE B 1 26 ? 8.43 -9.422 3.408 1 91.44 26 ILE B N 1
ATOM 1460 C CA . ILE B 1 26 ? 7.762 -8.75 4.516 1 91.44 26 ILE B CA 1
ATOM 1461 C C . ILE B 1 26 ? 7.586 -9.719 5.68 1 91.44 26 ILE B C 1
ATOM 1463 O O . ILE B 1 26 ? 7.898 -9.391 6.824 1 91.44 26 ILE B O 1
ATOM 1467 N N . GLU B 1 27 ? 7.152 -10.883 5.391 1 90.62 27 GLU B N 1
ATOM 1468 C CA . GLU B 1 27 ? 6.887 -11.875 6.426 1 90.62 27 GLU B CA 1
ATOM 1469 C C . GLU B 1 27 ? 8.18 -12.32 7.105 1 90.62 27 GLU B C 1
ATOM 1471 O O . GLU B 1 27 ? 8.219 -12.492 8.328 1 90.62 27 GLU B O 1
ATOM 1476 N N . ALA B 1 28 ? 9.195 -12.516 6.27 1 89 28 ALA B N 1
ATOM 1477 C CA . ALA B 1 28 ? 10.492 -12.906 6.816 1 89 28 ALA B CA 1
ATOM 1478 C C . ALA B 1 28 ? 11.062 -11.82 7.727 1 89 28 ALA B C 1
ATOM 1480 O O . ALA B 1 28 ? 11.609 -12.125 8.789 1 89 28 ALA B O 1
ATOM 1481 N N . HIS B 1 29 ? 10.969 -10.68 7.285 1 85.19 29 HIS B N 1
ATOM 1482 C CA . HIS B 1 29 ? 11.469 -9.555 8.062 1 85.19 29 HIS B CA 1
ATOM 1483 C C . HIS B 1 29 ? 10.711 -9.414 9.383 1 85.19 29 HIS B C 1
ATOM 1485 O O . HIS B 1 29 ? 11.312 -9.133 10.422 1 85.19 29 HIS B O 1
ATOM 1491 N N . GLU B 1 30 ? 9.438 -9.586 9.336 1 84.38 30 GLU B N 1
ATOM 1492 C CA . GLU B 1 30 ? 8.617 -9.508 10.539 1 84.38 30 GLU B CA 1
ATOM 1493 C C . GLU B 1 30 ? 8.953 -10.633 11.516 1 84.38 30 GLU B C 1
ATOM 1495 O O . GLU B 1 30 ? 8.906 -10.445 12.734 1 84.38 30 GLU B O 1
ATOM 1500 N N . ALA B 1 31 ? 9.211 -11.797 10.922 1 83.44 31 ALA B N 1
ATOM 1501 C CA . ALA B 1 31 ? 9.547 -12.953 11.75 1 83.44 31 ALA B CA 1
ATOM 1502 C C . ALA B 1 31 ? 10.883 -12.75 12.461 1 83.44 31 ALA B C 1
ATOM 1504 O O . ALA B 1 31 ? 11.055 -13.18 13.602 1 83.44 31 ALA B O 1
ATOM 1505 N N . ARG B 1 32 ? 11.875 -12.195 11.789 1 79.56 32 ARG B N 1
ATOM 1506 C CA . ARG B 1 32 ? 13.203 -11.953 12.344 1 79.56 32 ARG B CA 1
ATOM 1507 C C . ARG B 1 32 ? 13.156 -10.883 13.422 1 79.56 32 ARG B C 1
ATOM 1509 O O . ARG B 1 32 ? 13.938 -10.922 14.383 1 79.56 32 ARG B O 1
ATOM 1516 N N . HIS B 1 33 ? 12.453 -9.945 13.18 1 73.5 33 HIS B N 1
ATOM 1517 C CA . HIS B 1 33 ? 12.477 -8.836 14.125 1 73.5 33 HIS B CA 1
ATOM 1518 C C . HIS B 1 33 ? 11.398 -9 15.195 1 73.5 33 HIS B C 1
ATOM 1520 O O . HIS B 1 33 ? 11.398 -8.281 16.188 1 73.5 33 HIS B O 1
ATOM 1526 N N . GLY B 1 34 ? 11.047 -10.336 15.234 1 57.94 34 GLY B N 1
ATOM 1527 C CA . GLY B 1 34 ? 10.148 -10.727 16.297 1 57.94 34 GLY B CA 1
ATOM 1528 C C . GLY B 1 34 ? 9.273 -9.594 16.797 1 57.94 34 GLY B C 1
ATOM 1529 O O . GLY B 1 34 ? 8.57 -8.953 16.016 1 57.94 34 GLY B O 1
ATOM 1530 N N . THR B 1 35 ? 9.5 -9.406 18.266 1 54.88 35 THR B N 1
ATOM 1531 C CA . THR B 1 35 ? 8.859 -8.516 19.219 1 54.88 35 THR B CA 1
ATOM 1532 C C . THR B 1 35 ? 9.414 -7.098 19.094 1 54.88 35 THR B C 1
ATOM 1534 O O . THR B 1 35 ? 9.039 -6.203 19.844 1 54.88 35 THR B O 1
ATOM 1537 N N . SER B 1 36 ? 10.5 -7.043 18.438 1 57.09 36 SER B N 1
ATOM 1538 C CA . SER B 1 36 ? 11.039 -5.684 18.453 1 57.09 36 SER B CA 1
ATOM 1539 C C . SER B 1 36 ? 10.039 -4.695 17.859 1 57.09 36 SER B C 1
ATOM 1541 O O . SER B 1 36 ? 9.227 -5.059 17.016 1 57.09 36 SER B O 1
ATOM 1543 N N . PRO B 1 37 ? 9.992 -3.615 18.531 1 56.25 37 PRO B N 1
ATOM 1544 C CA . PRO B 1 37 ? 8.945 -2.711 18.047 1 56.25 37 PRO B CA 1
ATOM 1545 C C . PRO B 1 37 ? 8.758 -2.77 16.531 1 56.25 37 PRO B C 1
ATOM 1547 O O . PRO B 1 37 ? 8.133 -3.699 16.016 1 56.25 37 PRO B O 1
ATOM 1550 N N . GLU B 1 38 ? 8.594 -1.688 15.773 1 58.81 38 GLU B N 1
ATOM 1551 C CA . GLU B 1 38 ? 8.062 -1.56 14.422 1 58.81 38 GLU B CA 1
ATOM 1552 C C . GLU B 1 38 ? 9.164 -1.74 13.375 1 58.81 38 GLU B C 1
ATOM 1554 O O . GLU B 1 38 ? 10.102 -0.944 13.305 1 58.81 38 GLU B O 1
ATOM 1559 N N . PRO B 1 39 ? 9.438 -3.098 12.961 1 62.12 39 PRO B N 1
ATOM 1560 C CA . PRO B 1 39 ? 10.445 -3.221 11.906 1 62.12 39 PRO B CA 1
ATOM 1561 C C . PRO B 1 39 ? 10.383 -2.078 10.898 1 62.12 39 PRO B C 1
ATOM 1563 O O . PRO B 1 39 ? 9.305 -1.75 10.398 1 62.12 39 PRO B O 1
ATOM 1566 N N . ALA B 1 40 ? 11.508 -1.263 10.867 1 83.25 40 ALA B N 1
ATOM 1567 C CA . ALA B 1 40 ? 11.578 -0.132 9.945 1 83.25 40 ALA B CA 1
ATOM 1568 C C . ALA B 1 40 ? 11.727 -0.609 8.5 1 83.25 40 ALA B C 1
ATOM 1570 O O . ALA B 1 40 ? 12.523 -1.503 8.219 1 83.25 40 ALA B O 1
ATOM 1571 N N . PHE B 1 41 ? 10.766 -0.362 7.699 1 90.62 41 PHE B N 1
ATOM 1572 C CA . PHE B 1 41 ? 10.859 -0.574 6.262 1 90.62 41 PHE B CA 1
ATOM 1573 C C . PHE B 1 41 ? 11.148 0.734 5.535 1 90.62 41 PHE B C 1
ATOM 1575 O O . PHE B 1 41 ? 10.656 1.792 5.93 1 90.62 41 PHE B O 1
ATOM 1582 N N . PHE B 1 42 ? 11.969 0.562 4.516 1 92.44 42 PHE B N 1
ATOM 1583 C CA . PHE B 1 42 ? 12.344 1.729 3.725 1 92.44 42 PHE B CA 1
ATOM 1584 C C . PHE B 1 42 ? 11.969 1.532 2.26 1 92.44 42 PHE B C 1
ATOM 1586 O O . PHE B 1 42 ? 12.062 0.42 1.734 1 92.44 42 PHE B O 1
ATOM 1593 N N . LEU B 1 43 ? 11.516 2.537 1.636 1 93.94 43 LEU B N 1
ATOM 1594 C CA . LEU B 1 43 ? 11.32 2.611 0.191 1 93.94 43 LEU B CA 1
ATOM 1595 C C . LEU B 1 43 ? 12.516 3.283 -0.482 1 93.94 43 LEU B C 1
ATOM 1597 O O . LEU B 1 43 ? 12.969 4.34 -0.039 1 93.94 43 LEU B O 1
ATOM 1601 N N . SER B 1 44 ? 13.047 2.664 -1.48 1 90.69 44 SER B N 1
ATOM 1602 C CA . SER B 1 44 ? 14.195 3.24 -2.176 1 90.69 44 SER B CA 1
ATOM 1603 C C . SER B 1 44 ? 14.031 3.141 -3.689 1 90.69 44 SER B C 1
ATOM 1605 O O . SER B 1 44 ? 13.242 2.334 -4.18 1 90.69 44 SER B O 1
ATOM 1607 N N . GLY B 1 45 ? 14.648 4.078 -4.371 1 85.38 45 GLY B N 1
ATOM 1608 C CA . GLY B 1 45 ? 14.797 3.943 -5.809 1 85.38 45 GLY B CA 1
ATOM 1609 C C . GLY B 1 45 ? 15.922 3.012 -6.211 1 85.38 45 GLY B C 1
ATOM 1610 O O . GLY B 1 45 ? 16.344 2.164 -5.418 1 85.38 45 GLY B O 1
ATOM 1611 N N . ALA B 1 46 ? 16.297 3.072 -7.477 1 76.94 46 ALA B N 1
ATOM 1612 C CA . ALA B 1 46 ? 17.359 2.221 -8.008 1 76.94 46 ALA B CA 1
ATOM 1613 C C . ALA B 1 46 ? 18.672 2.459 -7.266 1 76.94 46 ALA B C 1
ATOM 1615 O O . ALA B 1 46 ? 19.422 1.514 -6.984 1 76.94 46 ALA B O 1
ATOM 1616 N N . SER B 1 47 ? 18.891 3.756 -6.938 1 74.69 47 SER B N 1
ATOM 1617 C CA . SER B 1 47 ? 20.094 4.059 -6.172 1 74.69 47 SER B CA 1
ATOM 1618 C C . SER B 1 47 ? 19.844 3.924 -4.672 1 74.69 47 SER B C 1
ATOM 1620 O O . SER B 1 47 ? 18.812 4.363 -4.168 1 74.69 47 SER B O 1
ATOM 1622 N N . GLU B 1 48 ? 20.562 3.16 -3.963 1 63.72 48 GLU B N 1
ATOM 1623 C CA . GLU B 1 48 ? 20.375 2.799 -2.561 1 63.72 48 GLU B CA 1
ATOM 1624 C C . GLU B 1 48 ? 20.438 4.027 -1.659 1 63.72 48 GLU B C 1
ATOM 1626 O O . GLU B 1 48 ? 19.891 4.031 -0.562 1 63.72 48 GLU B O 1
ATOM 1631 N N . HIS B 1 49 ? 21.047 5.062 -2.119 1 74.06 49 HIS B N 1
ATOM 1632 C CA . HIS B 1 49 ? 21.297 6.156 -1.184 1 74.06 49 HIS B CA 1
ATOM 1633 C C . HIS B 1 49 ? 20.062 7.059 -1.069 1 74.06 49 HIS B C 1
ATOM 1635 O O . HIS B 1 49 ? 19.953 7.844 -0.124 1 74.06 49 HIS B O 1
ATOM 1641 N N . ASP B 1 50 ? 19.172 6.785 -1.847 1 82.19 50 ASP B N 1
ATOM 1642 C CA . ASP B 1 50 ? 17.938 7.562 -1.81 1 82.19 50 ASP B CA 1
ATOM 1643 C C . ASP B 1 50 ? 16.781 6.723 -1.288 1 82.19 50 ASP B C 1
ATOM 1645 O O . ASP B 1 50 ? 16.172 5.969 -2.043 1 82.19 50 ASP B O 1
ATOM 1649 N N . ARG B 1 51 ? 16.578 6.863 0.161 1 90.31 51 ARG B N 1
ATOM 1650 C CA . ARG B 1 51 ? 15.508 6.035 0.722 1 90.31 51 ARG B CA 1
ATOM 1651 C C . ARG B 1 51 ? 14.664 6.828 1.719 1 90.31 51 ARG B C 1
ATOM 1653 O O . ARG B 1 51 ? 15.102 7.871 2.213 1 90.31 51 ARG B O 1
ATOM 1660 N N . VAL B 1 52 ? 13.5 6.434 1.954 1 93.38 52 VAL B N 1
ATOM 1661 C CA . VAL B 1 52 ? 12.586 7.035 2.916 1 93.38 52 VAL B CA 1
ATOM 1662 C C . VAL B 1 52 ? 11.945 5.945 3.775 1 93.38 52 VAL B C 1
ATOM 1664 O O . VAL B 1 52 ? 11.625 4.867 3.277 1 93.38 52 VAL B O 1
ATOM 1667 N N . GLU B 1 53 ? 11.859 6.203 5.027 1 93.69 53 GLU B N 1
ATOM 1668 C CA . GLU B 1 53 ? 11.266 5.234 5.941 1 93.69 53 GLU B CA 1
ATOM 1669 C C . GLU B 1 53 ? 9.742 5.184 5.785 1 93.69 53 GLU B C 1
ATOM 1671 O O . GLU B 1 53 ? 9.086 6.223 5.738 1 93.69 53 GLU B O 1
ATOM 1676 N N . LEU B 1 54 ? 9.234 3.953 5.703 1 94.94 54 LEU B N 1
ATOM 1677 C CA . LEU B 1 54 ? 7.785 3.789 5.641 1 94.94 54 LEU B CA 1
ATOM 1678 C C . LEU B 1 54 ? 7.168 3.883 7.031 1 94.94 54 LEU B C 1
ATOM 1680 O O . LEU B 1 54 ? 7.727 3.363 8 1 94.94 54 LEU B O 1
ATOM 1684 N N . THR B 1 55 ? 6.074 4.594 7.156 1 93.75 55 THR B N 1
ATOM 1685 C CA . THR B 1 55 ? 5.316 4.555 8.398 1 93.75 55 THR B CA 1
ATOM 1686 C C . THR B 1 55 ? 4.695 3.18 8.617 1 93.75 55 THR B C 1
ATOM 1688 O O . THR B 1 55 ? 4.578 2.393 7.672 1 93.75 55 THR B O 1
ATOM 1691 N N . GLU B 1 56 ? 4.246 2.92 9.789 1 91.06 56 GLU B N 1
ATOM 1692 C CA . GLU B 1 56 ? 3.594 1.652 10.102 1 91.06 56 GLU B CA 1
ATOM 1693 C C . GLU B 1 56 ? 2.32 1.471 9.281 1 91.06 56 GLU B C 1
ATOM 1695 O O . GLU B 1 56 ? 2.01 0.36 8.852 1 91.06 56 GLU B O 1
ATOM 1700 N N . GLN B 1 57 ? 1.589 2.527 9.117 1 93.62 57 GLN B N 1
ATOM 1701 C CA . GLN B 1 57 ? 0.352 2.467 8.344 1 93.62 57 GLN B CA 1
ATOM 1702 C C . GLN B 1 57 ? 0.622 2.039 6.906 1 93.62 57 GLN B C 1
ATOM 1704 O O . GLN B 1 57 ? -0.099 1.204 6.355 1 93.62 57 GLN B O 1
ATOM 1709 N N . LEU B 1 58 ? 1.596 2.596 6.332 1 96 58 LEU B N 1
ATOM 1710 C CA . LEU B 1 58 ? 1.923 2.27 4.949 1 96 58 LEU B CA 1
ATOM 1711 C C . LEU B 1 58 ? 2.439 0.84 4.836 1 96 58 LEU B C 1
ATOM 1713 O O . LEU B 1 58 ? 2.164 0.154 3.848 1 96 58 LEU B O 1
ATOM 1717 N N . HIS B 1 59 ? 3.193 0.423 5.809 1 92.81 59 HIS B N 1
ATOM 1718 C CA . HIS B 1 59 ? 3.639 -0.965 5.852 1 92.81 59 HIS B CA 1
ATOM 1719 C C . HIS B 1 59 ? 2.453 -1.924 5.875 1 92.81 59 HIS B C 1
ATOM 1721 O O . HIS B 1 59 ? 2.439 -2.92 5.148 1 92.81 59 HIS B O 1
ATOM 1727 N N . GLU B 1 60 ? 1.562 -1.604 6.695 1 92.62 60 GLU B N 1
ATOM 1728 C CA . GLU B 1 60 ? 0.369 -2.438 6.812 1 92.62 60 GLU B CA 1
ATOM 1729 C C . GLU B 1 60 ? -0.385 -2.51 5.488 1 92.62 60 GLU B C 1
ATOM 1731 O O . GLU B 1 60 ? -0.847 -3.582 5.086 1 92.62 60 GLU B O 1
ATOM 1736 N N . VAL B 1 61 ? -0.544 -1.405 4.859 1 95.25 61 VAL B N 1
ATOM 1737 C CA . VAL B 1 61 ? -1.229 -1.352 3.574 1 95.25 61 VAL B CA 1
ATOM 1738 C C . VAL B 1 61 ? -0.486 -2.213 2.557 1 95.25 61 VAL B C 1
ATOM 1740 O O . VAL B 1 61 ? -1.104 -2.986 1.819 1 95.25 61 VAL B O 1
ATOM 1743 N N . LEU B 1 62 ? 0.805 -2.076 2.5 1 95.81 62 LEU B N 1
ATOM 1744 C CA . LEU B 1 62 ? 1.624 -2.816 1.547 1 95.81 62 LEU B CA 1
ATOM 1745 C C . LEU B 1 62 ? 1.504 -4.32 1.778 1 95.81 62 LEU B C 1
ATOM 1747 O O . LEU B 1 62 ? 1.388 -5.09 0.824 1 95.81 62 LEU B O 1
ATOM 1751 N N . LYS B 1 63 ? 1.558 -4.711 3.023 1 94.56 63 LYS B N 1
ATOM 1752 C CA . LYS B 1 63 ? 1.442 -6.125 3.371 1 94.56 63 LYS B CA 1
ATOM 1753 C C . LYS B 1 63 ? 0.099 -6.691 2.924 1 94.56 63 LYS B C 1
ATOM 1755 O O . LYS B 1 63 ? 0.044 -7.766 2.318 1 94.56 63 LYS B O 1
ATOM 1760 N N . ARG B 1 64 ? -0.887 -5.996 3.189 1 94.81 64 ARG B N 1
ATOM 1761 C CA . ARG B 1 64 ? -2.227 -6.441 2.816 1 94.81 64 ARG B CA 1
ATOM 1762 C C . ARG B 1 64 ? -2.373 -6.523 1.301 1 94.81 64 ARG B C 1
ATOM 1764 O O . ARG B 1 64 ? -2.957 -7.477 0.78 1 94.81 64 ARG B O 1
ATOM 1771 N N . ALA B 1 65 ? -1.887 -5.5 0.648 1 96.5 65 ALA B N 1
ATOM 1772 C CA . ALA B 1 65 ? -1.956 -5.48 -0.811 1 96.5 65 ALA B CA 1
ATOM 1773 C C . ALA B 1 65 ? -1.171 -6.641 -1.414 1 96.5 65 ALA B C 1
ATOM 1775 O O . ALA B 1 65 ? -1.665 -7.336 -2.305 1 96.5 65 ALA B O 1
ATOM 1776 N N . ALA B 1 66 ? 0.05 -6.824 -0.911 1 96.38 66 ALA B N 1
ATOM 1777 C CA . ALA B 1 66 ? 0.881 -7.918 -1.406 1 96.38 66 ALA B CA 1
ATOM 1778 C C . ALA B 1 66 ? 0.198 -9.266 -1.193 1 96.38 66 ALA B C 1
ATOM 1780 O O . ALA B 1 66 ? 0.213 -10.125 -2.078 1 96.38 66 ALA B O 1
ATOM 1781 N N . HIS B 1 67 ? -0.365 -9.43 -0.036 1 95.06 67 HIS B N 1
ATOM 1782 C CA . HIS B 1 67 ? -1.052 -10.672 0.289 1 95.06 67 HIS B CA 1
ATOM 1783 C C . HIS B 1 67 ? -2.227 -10.914 -0.654 1 95.06 67 HIS B C 1
ATOM 1785 O O . HIS B 1 67 ? -2.34 -11.992 -1.247 1 95.06 67 HIS B O 1
ATOM 1791 N N . ALA B 1 68 ? -3.041 -9.984 -0.816 1 95.38 68 ALA B N 1
ATOM 1792 C CA . ALA B 1 68 ? -4.238 -10.125 -1.643 1 95.38 68 ALA B CA 1
ATOM 1793 C C . ALA B 1 68 ? -3.869 -10.375 -3.102 1 95.38 68 ALA B C 1
ATOM 1795 O O . ALA B 1 68 ? -4.355 -11.328 -3.715 1 95.38 68 ALA B O 1
ATOM 1796 N N . LEU B 1 69 ? -3.018 -9.57 -3.625 1 95.38 69 LEU B N 1
ATOM 1797 C CA . LEU B 1 69 ? -2.648 -9.672 -5.031 1 95.38 69 LEU B CA 1
ATOM 1798 C C . LEU B 1 69 ? -1.932 -10.984 -5.312 1 95.38 69 LEU B C 1
ATOM 1800 O O . LEU B 1 69 ? -2.16 -11.617 -6.348 1 95.38 69 LEU B O 1
ATOM 1804 N N . SER B 1 70 ? -1.048 -11.391 -4.379 1 93.19 70 SER B N 1
ATOM 1805 C CA . SER B 1 70 ? -0.324 -12.648 -4.551 1 93.19 70 SER B CA 1
ATOM 1806 C C . SER B 1 70 ? -1.274 -13.836 -4.547 1 93.19 70 SER B C 1
ATOM 1808 O O . SER B 1 70 ? -0.956 -14.898 -5.094 1 93.19 70 SER B O 1
ATOM 1810 N N . HIS B 1 71 ? -2.404 -13.695 -3.973 1 91.56 71 HIS B N 1
ATOM 1811 C CA . HIS B 1 71 ? -3.393 -14.766 -3.904 1 91.56 71 HIS B CA 1
ATOM 1812 C C . HIS B 1 71 ? -4.488 -14.57 -4.945 1 91.56 71 HIS B C 1
ATOM 1814 O O . HIS B 1 71 ? -5.578 -15.133 -4.816 1 91.56 71 HIS B O 1
ATOM 1820 N N . GLY B 1 72 ? -4.156 -13.734 -5.891 1 92.62 72 GLY B N 1
ATOM 1821 C CA . GLY B 1 72 ? -5.023 -13.617 -7.051 1 92.62 72 GLY B CA 1
ATOM 1822 C C . GLY B 1 72 ? -6.266 -12.789 -6.785 1 92.62 72 GLY B C 1
ATOM 1823 O O . GLY B 1 72 ? -7.277 -12.938 -7.477 1 92.62 72 GLY B O 1
ATOM 1824 N N . GLN B 1 73 ? -6.281 -12.023 -5.754 1 93.88 73 GLN B N 1
ATOM 1825 C CA . GLN B 1 73 ? -7.414 -11.164 -5.434 1 93.88 73 GLN B CA 1
ATOM 1826 C C . GLN B 1 73 ? -7.191 -9.75 -5.961 1 93.88 73 GLN B C 1
ATOM 1828 O O . GLN B 1 73 ? -6.062 -9.242 -5.949 1 93.88 73 GLN B O 1
ATOM 1833 N N . SER B 1 74 ? -8.273 -9.164 -6.438 1 94.25 74 SER B N 1
ATOM 1834 C CA . SER B 1 74 ? -8.242 -7.73 -6.73 1 94.25 74 SER B CA 1
ATOM 1835 C C . SER B 1 74 ? -8.422 -6.906 -5.461 1 94.25 74 SER B C 1
ATOM 1837 O O . SER B 1 74 ? -9.008 -7.379 -4.484 1 94.25 74 SER B O 1
ATOM 1839 N N . ILE B 1 75 ? -7.891 -5.676 -5.547 1 94.06 75 ILE B N 1
ATOM 1840 C CA . ILE B 1 75 ? -7.984 -4.77 -4.41 1 94.06 75 ILE B CA 1
ATOM 1841 C C . ILE B 1 75 ? -8.719 -3.496 -4.824 1 94.06 75 ILE B C 1
ATOM 1843 O O . ILE B 1 75 ? -8.438 -2.924 -5.879 1 94.06 75 ILE B O 1
ATOM 1847 N N . SER B 1 76 ? -9.672 -3.119 -4.012 1 94.25 76 SER B N 1
ATOM 1848 C CA . SER B 1 76 ? -10.312 -1.81 -4.105 1 94.25 76 SER B CA 1
ATOM 1849 C C . SER B 1 76 ? -9.922 -0.922 -2.926 1 94.25 76 SER B C 1
ATOM 1851 O O . SER B 1 76 ? -10.062 -1.322 -1.768 1 94.25 76 SER B O 1
ATOM 1853 N N . ILE B 1 77 ? -9.445 0.206 -3.24 1 94.25 77 ILE B N 1
ATOM 1854 C CA . ILE B 1 77 ? -9.062 1.168 -2.211 1 94.25 77 ILE B CA 1
ATOM 1855 C C . ILE B 1 77 ? -10.102 2.287 -2.143 1 94.25 77 ILE B C 1
ATOM 1857 O O . ILE B 1 77 ? -10.219 3.088 -3.072 1 94.25 77 ILE B O 1
ATOM 1861 N N . LEU B 1 78 ? -10.766 2.352 -1.067 1 94.44 78 LEU B N 1
ATOM 1862 C CA . LEU B 1 78 ? -11.734 3.412 -0.798 1 94.44 78 LEU B CA 1
ATOM 1863 C C . LEU B 1 78 ? -11.164 4.43 0.187 1 94.44 78 LEU B C 1
ATOM 1865 O O . LEU B 1 78 ? -10.492 4.055 1.15 1 94.44 78 LEU B O 1
ATOM 1869 N N . THR B 1 79 ? -11.367 5.613 -0.148 1 94.06 79 THR B N 1
ATOM 1870 C CA . THR B 1 79 ? -10.906 6.668 0.747 1 94.06 79 THR B CA 1
ATOM 1871 C C . THR B 1 79 ? -12.086 7.469 1.295 1 94.06 79 THR B C 1
ATOM 1873 O O . THR B 1 79 ? -13.078 7.672 0.598 1 94.06 79 THR B O 1
ATOM 1876 N N . ARG B 1 80 ? -11.93 7.859 2.576 1 91.69 80 ARG B N 1
ATOM 1877 C CA . ARG B 1 80 ? -12.961 8.656 3.236 1 91.69 80 ARG B CA 1
ATOM 1878 C C . ARG B 1 80 ? -12.328 9.75 4.094 1 91.69 80 ARG B C 1
ATOM 1880 O O . ARG B 1 80 ? -11.352 9.508 4.805 1 91.69 80 ARG B O 1
ATOM 1887 N N . ASP B 1 81 ? -12.977 10.891 4.004 1 92.31 81 ASP B N 1
ATOM 1888 C CA . ASP B 1 81 ? -12.5 11.977 4.859 1 92.31 81 ASP B CA 1
ATOM 1889 C C . ASP B 1 81 ? -12.727 11.648 6.336 1 92.31 81 ASP B C 1
ATOM 1891 O O . ASP B 1 81 ? -13.766 11.086 6.699 1 92.31 81 ASP B O 1
ATOM 1895 N N . GLN B 1 82 ? -11.773 12.047 7.094 1 91.19 82 GLN B N 1
ATOM 1896 C CA . GLN B 1 82 ? -11.93 11.906 8.539 1 91.19 82 GLN B CA 1
ATOM 1897 C C . GLN B 1 82 ? -12.328 13.234 9.18 1 91.19 82 GLN B C 1
ATOM 1899 O O . GLN B 1 82 ? -11.836 14.289 8.781 1 91.19 82 GLN B O 1
ATOM 1904 N N . GLU B 1 83 ? -13.227 13.133 10.094 1 91.5 83 GLU B N 1
ATOM 1905 C CA . GLU B 1 83 ? -13.617 14.297 10.883 1 91.5 83 GLU B CA 1
ATOM 1906 C C . GLU B 1 83 ? -13.07 14.211 12.305 1 91.5 83 GLU B C 1
ATOM 1908 O O . GLU B 1 83 ? -13.031 13.133 12.898 1 91.5 83 GLU B O 1
ATOM 1913 N N . ILE B 1 84 ? -12.656 15.359 12.781 1 91.5 84 ILE B N 1
ATOM 1914 C CA . ILE B 1 84 ? -12.086 15.391 14.125 1 91.5 84 ILE B CA 1
ATOM 1915 C C . ILE B 1 84 ? -12.719 16.531 14.93 1 91.5 84 ILE B C 1
ATOM 1917 O O . ILE B 1 84 ? -13.328 17.438 14.352 1 91.5 84 ILE B O 1
ATOM 1921 N N . SER B 1 85 ? -12.609 16.438 16.203 1 92.94 85 SER B N 1
ATOM 1922 C CA . SER B 1 85 ? -13.133 17.469 17.094 1 92.94 85 SER B CA 1
ATOM 1923 C C . SER B 1 85 ? -12.172 18.656 17.188 1 92.94 85 SER B C 1
ATOM 1925 O O . SER B 1 85 ? -11.023 18.562 16.75 1 92.94 85 SER B O 1
ATOM 1927 N N . THR B 1 86 ? -12.703 19.688 17.844 1 94.44 86 THR B N 1
ATOM 1928 C CA . THR B 1 86 ? -11.891 20.875 18.062 1 94.44 86 THR B CA 1
ATOM 1929 C C . THR B 1 86 ? -10.727 20.562 19 1 94.44 86 THR B C 1
ATOM 1931 O O . THR B 1 86 ? -9.625 21.094 18.828 1 94.44 86 THR B O 1
ATOM 1934 N N . GLN B 1 87 ? -10.953 19.656 19.938 1 93.75 87 GLN B N 1
ATOM 1935 C CA . GLN B 1 87 ? -9.898 19.266 20.859 1 93.75 87 GLN B CA 1
ATOM 1936 C C . GLN B 1 87 ? -8.773 18.547 20.141 1 93.75 87 GLN B C 1
ATOM 1938 O O . GLN B 1 87 ? -7.594 18.828 20.375 1 93.75 87 GLN B O 1
ATOM 1943 N N . GLN B 1 88 ? -9.117 17.656 19.344 1 93.75 88 GLN B N 1
ATOM 1944 C CA . GLN B 1 88 ? -8.125 16.922 18.547 1 93.75 88 GLN B CA 1
ATOM 1945 C C . GLN B 1 88 ? -7.359 17.859 17.625 1 93.75 88 GLN B C 1
ATOM 1947 O O . GLN B 1 88 ? -6.145 17.734 17.469 1 93.75 88 GLN B O 1
ATOM 1952 N N . ALA B 1 89 ? -8.039 18.734 17.031 1 95.56 89 ALA B N 1
ATOM 1953 C CA . ALA B 1 89 ? -7.398 19.719 16.156 1 95.56 89 ALA B CA 1
ATOM 1954 C C . ALA B 1 89 ? -6.359 20.531 16.938 1 95.56 89 ALA B C 1
ATOM 1956 O O . ALA B 1 89 ? -5.25 20.75 16.438 1 95.56 89 ALA B O 1
ATOM 1957 N N . ALA B 1 90 ? -6.738 20.922 18.109 1 95.69 90 ALA B N 1
ATOM 1958 C CA . ALA B 1 90 ? -5.82 21.672 18.969 1 95.69 90 ALA B CA 1
ATOM 1959 C C . ALA B 1 90 ? -4.551 20.875 19.234 1 95.69 90 ALA B C 1
ATOM 1961 O O . ALA B 1 90 ? -3.443 21.406 19.172 1 95.69 90 ALA B O 1
ATOM 1962 N N . GLU B 1 91 ? -4.723 19.641 19.469 1 94.56 91 GLU B N 1
ATOM 1963 C CA . GLU B 1 91 ? -3.592 18.766 19.75 1 94.56 91 GLU B CA 1
ATOM 1964 C C . GLU B 1 91 ? -2.693 18.625 18.516 1 94.56 91 GLU B C 1
ATOM 1966 O O . GLU B 1 91 ? -1.469 18.719 18.625 1 94.56 91 GLU B O 1
ATOM 1971 N N . ILE B 1 92 ? -3.287 18.469 17.422 1 91.62 92 ILE B N 1
ATOM 1972 C CA . ILE B 1 92 ? -2.551 18.281 16.172 1 91.62 92 ILE B CA 1
ATOM 1973 C C . ILE B 1 92 ? -1.773 19.547 15.836 1 91.62 92 ILE B C 1
ATOM 1975 O O . ILE B 1 92 ? -0.626 19.484 15.383 1 91.62 92 ILE B O 1
ATOM 1979 N N . LEU B 1 93 ? -2.328 20.688 16.047 1 93.38 93 LEU B N 1
ATOM 1980 C CA . LEU B 1 93 ? -1.75 21.969 15.664 1 93.38 93 LEU B CA 1
ATOM 1981 C C . LEU B 1 93 ? -0.785 22.469 16.734 1 93.38 93 LEU B C 1
ATOM 1983 O O . LEU B 1 93 ? 0.008 23.375 16.469 1 93.38 93 LEU B O 1
ATOM 1987 N N . GLY B 1 94 ? -0.866 21.875 17.859 1 93.06 94 GLY B N 1
ATOM 1988 C CA . GLY B 1 94 ? -0.079 22.391 18.969 1 93.06 94 GLY B CA 1
ATOM 1989 C C . GLY B 1 94 ? -0.566 23.719 19.484 1 93.06 94 GLY B C 1
ATOM 1990 O O . GLY B 1 94 ? 0.239 24.594 19.844 1 93.06 94 GLY B O 1
ATOM 1991 N N . LEU B 1 95 ? -1.834 23.938 19.406 1 95.56 95 LEU B N 1
ATOM 1992 C CA . LEU B 1 95 ? -2.479 25.172 19.859 1 95.56 95 LEU B CA 1
ATOM 1993 C C . LEU B 1 95 ? -3.506 24.875 20.953 1 95.56 95 LEU B C 1
ATOM 1995 O O . LEU B 1 95 ? -3.889 23.719 21.156 1 95.56 95 LEU B O 1
ATOM 1999 N N . SER B 1 96 ? -3.867 25.906 21.656 1 95.69 96 SER B N 1
ATOM 2000 C CA . SER B 1 96 ? -4.957 25.766 22.609 1 95.69 96 SER B CA 1
ATOM 2001 C C . SER B 1 96 ? -6.305 25.656 21.906 1 95.69 96 SER B C 1
ATOM 2003 O O . SER B 1 96 ? -6.461 26.125 20.781 1 95.69 96 SER B O 1
ATOM 2005 N N . ARG B 1 97 ? -7.258 24.984 22.516 1 95.19 97 ARG B N 1
ATOM 2006 C CA . ARG B 1 97 ? -8.594 24.844 21.938 1 95.19 97 ARG B CA 1
ATOM 2007 C C . ARG B 1 97 ? -9.219 26.219 21.672 1 95.19 97 ARG B C 1
ATOM 2009 O O . ARG B 1 97 ? -9.805 26.438 20.609 1 95.19 97 ARG B O 1
ATOM 2016 N N . PRO B 1 98 ? -9.07 27.25 22.578 1 96.81 98 PRO B N 1
ATOM 2017 C CA . PRO B 1 98 ? -9.625 28.578 22.281 1 96.81 98 PRO B CA 1
ATOM 2018 C C . PRO B 1 98 ? -9.008 29.219 21.047 1 96.81 98 PRO B C 1
ATOM 2020 O O . PRO B 1 98 ? -9.711 29.906 20.297 1 96.81 98 PRO B O 1
ATOM 2023 N N . THR B 1 99 ? -7.77 28.953 20.875 1 96.31 99 THR B N 1
ATOM 2024 C CA . THR B 1 99 ? -7.121 29.453 19.672 1 96.31 99 THR B CA 1
ATOM 2025 C C . THR B 1 99 ? -7.723 28.828 18.422 1 96.31 99 THR B C 1
ATOM 2027 O O . THR B 1 99 ? -7.988 29.516 17.438 1 96.31 99 THR B O 1
ATOM 2030 N N . VAL B 1 100 ? -7.965 27.531 18.469 1 96.5 100 VAL B N 1
ATOM 2031 C CA . VAL B 1 100 ? -8.555 26.812 17.344 1 96.5 100 VAL B CA 1
ATOM 2032 C C . VAL B 1 100 ? -9.961 27.359 17.078 1 96.5 100 VAL B C 1
ATOM 2034 O O . VAL B 1 100 ? -10.328 27.578 15.922 1 96.5 100 VAL B O 1
ATOM 2037 N N . VAL B 1 101 ? -10.695 27.656 18.078 1 96.06 101 VAL B N 1
ATOM 2038 C CA . VAL B 1 101 ? -12.047 28.188 17.938 1 96.06 101 VAL B CA 1
ATOM 2039 C C . VAL B 1 101 ? -11.992 29.562 17.266 1 96.06 101 VAL B C 1
ATOM 2041 O O . VAL B 1 101 ? -12.812 29.875 16.406 1 96.06 101 VAL B O 1
ATOM 2044 N N . ARG B 1 102 ? -10.992 30.328 17.656 1 96.56 102 ARG B N 1
ATOM 2045 C CA . ARG B 1 102 ? -10.812 31.656 17.047 1 96.56 102 ARG B CA 1
ATOM 2046 C C . ARG B 1 102 ? -10.484 31.531 15.555 1 96.56 102 ARG B C 1
ATOM 2048 O O . ARG B 1 102 ? -10.992 32.281 14.734 1 96.56 102 ARG B O 1
ATOM 2055 N N . LEU B 1 103 ? -9.672 30.594 15.227 1 96.06 103 LEU B N 1
ATOM 2056 C CA . LEU B 1 103 ? -9.312 30.344 13.836 1 96.06 103 LEU B CA 1
ATOM 2057 C C . LEU B 1 103 ? -10.539 29.953 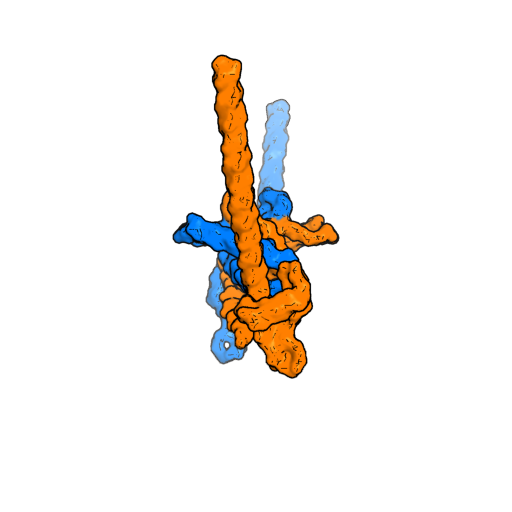13.023 1 96.06 103 LEU B C 1
ATOM 2059 O O . LEU B 1 103 ? -10.664 30.344 11.852 1 96.06 103 LEU B O 1
ATOM 2063 N N . ILE B 1 104 ? -11.414 29.156 13.656 1 95.69 104 ILE B N 1
ATOM 2064 C CA . ILE B 1 104 ? -12.656 28.766 13 1 95.69 104 ILE B CA 1
ATOM 2065 C C . ILE B 1 104 ? -13.547 29.984 12.781 1 95.69 104 ILE B C 1
ATOM 2067 O O . ILE B 1 104 ? -14.055 30.188 11.68 1 95.69 104 ILE B O 1
ATOM 2071 N N . GLN B 1 105 ? -13.602 30.781 13.773 1 95.31 105 GLN B N 1
ATOM 2072 C CA . GLN B 1 105 ? -14.453 31.969 13.719 1 95.31 105 GLN B CA 1
ATOM 2073 C C . GLN B 1 105 ? -13.938 32.969 12.695 1 95.31 105 GLN B C 1
ATOM 2075 O O . GLN B 1 105 ? -14.727 33.656 12.039 1 95.31 105 GLN B O 1
ATOM 2080 N N . ASN B 1 106 ? -12.648 33.031 12.516 1 95.69 106 ASN B N 1
ATOM 2081 C CA . ASN B 1 106 ? -12.023 33.938 11.57 1 95.69 106 ASN B CA 1
ATOM 2082 C C . ASN B 1 106 ? -12.031 33.375 10.156 1 95.69 106 ASN B C 1
ATOM 2084 O O . ASN B 1 106 ? -11.586 34.062 9.211 1 95.69 106 ASN B O 1
ATOM 2088 N N . GLY B 1 107 ? -12.359 32.219 9.93 1 94.5 107 GLY B N 1
ATOM 2089 C CA . GLY B 1 107 ? -12.477 31.594 8.617 1 94.5 107 GLY B CA 1
ATOM 2090 C C . GLY B 1 107 ? -11.195 30.938 8.141 1 94.5 107 GLY B C 1
ATOM 2091 O O . GLY B 1 107 ? -11.109 30.5 6.992 1 94.5 107 GLY B O 1
ATOM 2092 N N . GLU B 1 108 ? -10.266 30.781 9.023 1 94.38 108 GLU B N 1
ATOM 2093 C CA . GLU B 1 108 ? -8.992 30.172 8.656 1 94.38 108 GLU B CA 1
ATOM 2094 C C . GLU B 1 108 ? -9.102 28.641 8.656 1 94.38 108 GLU B C 1
ATOM 2096 O O . GLU B 1 108 ? -8.391 27.969 7.91 1 94.38 108 GLU B O 1
ATOM 2101 N N . LEU B 1 109 ? -9.945 28.125 9.508 1 95.12 109 LEU B N 1
ATOM 2102 C CA . LEU B 1 109 ? -10.273 26.703 9.539 1 95.12 109 LEU B CA 1
ATOM 2103 C C . LEU B 1 109 ? -11.773 26.484 9.391 1 95.12 109 LEU B C 1
ATOM 2105 O O . LEU B 1 109 ? -12.57 27.141 10.062 1 95.12 109 LEU B O 1
ATOM 2109 N N . ASP B 1 110 ? -12.094 25.562 8.555 1 92.56 110 ASP B N 1
ATOM 2110 C CA . ASP B 1 110 ? -13.508 25.266 8.344 1 92.56 110 ASP B CA 1
ATOM 2111 C C . ASP B 1 110 ? -14 24.203 9.32 1 92.56 110 ASP B C 1
ATOM 2113 O O . ASP B 1 110 ? -13.305 23.219 9.586 1 92.56 110 ASP B O 1
ATOM 2117 N N . ALA B 1 111 ? -15.141 24.484 9.875 1 91.62 111 ALA B N 1
ATOM 2118 C CA . ALA B 1 111 ? -15.789 23.516 10.758 1 91.62 111 ALA B CA 1
ATOM 2119 C C . ALA B 1 111 ? -17.297 23.438 10.477 1 91.62 111 ALA B C 1
ATOM 2121 O O . ALA B 1 111 ? -17.875 24.391 9.93 1 91.62 111 ALA B O 1
ATOM 2122 N N . HIS B 1 112 ? -17.828 22.312 10.625 1 86.75 112 HIS B N 1
ATOM 2123 C CA . HIS B 1 112 ? -19.266 22.141 10.477 1 86.75 112 HIS B CA 1
ATOM 2124 C C . HIS B 1 112 ? -19.844 21.297 11.617 1 86.75 112 HIS B C 1
ATOM 2126 O O . HIS B 1 112 ? -19.094 20.656 12.359 1 86.75 112 HIS B O 1
ATOM 2132 N N . VAL B 1 113 ? -21.172 21.484 11.742 1 82 113 VAL B N 1
ATOM 2133 C CA . VAL B 1 113 ? -21.875 20.719 12.781 1 82 113 VAL B CA 1
ATOM 2134 C C . VAL B 1 113 ? -22.766 19.656 12.133 1 82 113 VAL B C 1
ATOM 2136 O O . VAL B 1 113 ? -23.859 19.969 11.672 1 82 113 VAL B O 1
ATOM 2139 N N . PRO B 1 114 ? -22.234 18.438 11.93 1 72.06 114 PRO B N 1
ATOM 2140 C CA . PRO B 1 114 ? -23.062 17.422 11.266 1 72.06 114 PRO B CA 1
ATOM 2141 C C . PRO B 1 114 ? -24.344 17.109 12.031 1 72.06 114 PRO B C 1
ATOM 2143 O O . PRO B 1 114 ? -25.344 16.703 11.43 1 72.06 114 PRO B O 1
ATOM 2146 N N . GLY B 1 115 ? -24.391 17.078 13.195 1 67.75 115 GLY B N 1
ATOM 2147 C CA . GLY B 1 115 ? -25.562 16.875 14.039 1 67.75 115 GLY B CA 1
ATOM 2148 C C . GLY B 1 115 ? -25.844 18.047 14.969 1 67.75 115 GLY B C 1
ATOM 2149 O O . GLY B 1 115 ? -25.891 19.188 14.531 1 67.75 115 GLY B O 1
ATOM 2150 N N . ALA B 1 116 ? -26.234 17.812 16.047 1 65.88 116 ALA B N 1
ATOM 2151 C CA . ALA B 1 116 ? -26.781 18.812 16.953 1 65.88 116 ALA B CA 1
ATOM 2152 C C . ALA B 1 116 ? -25.719 19.281 17.953 1 65.88 116 ALA B C 1
ATOM 2154 O O . ALA B 1 116 ? -25.906 20.312 18.609 1 65.88 116 ALA B O 1
ATOM 2155 N N . VAL B 1 117 ? -24.609 18.625 17.938 1 68.25 117 VAL B N 1
ATOM 2156 C CA . VAL B 1 117 ? -24.016 19 19.219 1 68.25 117 VAL B CA 1
ATOM 2157 C C . VAL B 1 117 ? -22.562 19.406 19.016 1 68.25 117 VAL B C 1
ATOM 2159 O O . VAL B 1 117 ? -22.094 20.375 19.625 1 68.25 117 VAL B O 1
ATOM 2162 N N . ARG B 1 118 ? -21.781 18.734 18.156 1 84.56 118 ARG B N 1
ATOM 2163 C CA . ARG B 1 118 ? -20.359 19.047 18.234 1 84.56 118 ARG B CA 1
ATOM 2164 C C . ARG B 1 118 ? -19.812 19.406 16.859 1 84.56 118 ARG B C 1
ATOM 2166 O O . ARG B 1 118 ? -20.125 18.75 15.875 1 84.56 118 ARG B O 1
ATOM 2173 N N . ARG B 1 119 ? -19.047 20.547 16.969 1 89.31 119 ARG B N 1
ATOM 2174 C CA . ARG B 1 119 ? -18.375 21 15.758 1 89.31 119 ARG B CA 1
ATOM 2175 C C . ARG B 1 119 ? -17.328 19.984 15.297 1 89.31 119 ARG B C 1
ATOM 2177 O O . ARG B 1 119 ? -16.625 19.391 16.125 1 89.31 119 ARG B O 1
ATOM 2184 N N . LYS B 1 120 ? -17.328 19.766 14.062 1 93.75 120 LYS B N 1
ATOM 2185 C CA . LYS B 1 120 ? -16.344 18.859 13.469 1 93.75 120 LYS B CA 1
ATOM 2186 C C . LYS B 1 120 ? -15.531 19.578 12.391 1 93.75 120 LYS B C 1
ATOM 2188 O O . LYS B 1 120 ? -16.047 20.469 11.711 1 93.75 120 LYS B O 1
ATOM 2193 N N . LEU B 1 121 ? -14.266 19.188 12.406 1 93.94 121 LEU B N 1
ATOM 2194 C CA . LEU B 1 121 ? -13.359 19.656 11.359 1 93.94 121 LEU B CA 1
ATOM 2195 C C . LEU B 1 121 ? -12.898 18.5 10.484 1 93.94 121 LEU B C 1
ATOM 2197 O O . LEU B 1 121 ? -12.766 17.375 10.969 1 93.94 121 LEU B O 1
ATOM 2201 N N . ARG B 1 122 ? -12.656 18.828 9.266 1 92.88 122 ARG B N 1
ATOM 2202 C CA . ARG B 1 122 ? -11.977 17.828 8.43 1 92.88 122 ARG B CA 1
ATOM 2203 C C . ARG B 1 122 ? -10.508 17.719 8.805 1 92.88 122 ARG B C 1
ATOM 2205 O O . ARG B 1 122 ? -9.797 18.734 8.852 1 92.88 122 ARG B O 1
ATOM 2212 N N . LEU B 1 123 ? -10.094 16.5 9.016 1 93.5 123 LEU B N 1
ATOM 2213 C CA . LEU B 1 123 ? -8.688 16.281 9.359 1 93.5 123 LEU B CA 1
ATOM 2214 C C . LEU B 1 123 ? -7.773 16.828 8.266 1 93.5 123 LEU B C 1
ATOM 2216 O O . LEU B 1 123 ? -6.742 17.438 8.562 1 93.5 123 LEU B O 1
ATOM 2220 N N . ALA B 1 124 ? -8.172 16.609 7.059 1 92.25 124 ALA B N 1
ATOM 2221 C CA . ALA B 1 124 ? -7.391 17.078 5.918 1 92.25 124 ALA B CA 1
ATOM 2222 C C . ALA B 1 124 ? -7.129 18.578 6.023 1 92.25 124 ALA B C 1
ATOM 2224 O O . ALA B 1 124 ? -6.016 19.047 5.766 1 92.25 124 ALA B O 1
ATOM 2225 N N . ASP B 1 125 ? -8.094 19.266 6.398 1 93.88 125 ASP B N 1
ATOM 2226 C CA . ASP B 1 125 ? -7.98 20.719 6.512 1 93.88 125 ASP B CA 1
ATOM 2227 C C . ASP B 1 125 ? -7.043 21.109 7.656 1 93.88 125 ASP B C 1
ATOM 2229 O O . ASP B 1 125 ? -6.266 22.047 7.535 1 93.88 125 ASP B O 1
ATOM 2233 N N . VAL B 1 126 ? -7.156 20.406 8.688 1 94.81 126 VAL B N 1
ATOM 2234 C CA . VAL B 1 126 ? -6.316 20.672 9.852 1 94.81 126 VAL B CA 1
ATOM 2235 C C . VAL B 1 126 ? -4.855 20.391 9.516 1 94.81 126 VAL B C 1
ATOM 2237 O O . VAL B 1 126 ? -3.965 21.172 9.852 1 94.81 126 VAL B O 1
ATOM 2240 N N . LEU B 1 127 ? -4.645 19.312 8.852 1 92.44 127 LEU B N 1
ATOM 2241 C CA . LEU B 1 127 ? -3.285 18.969 8.453 1 92.44 127 LEU B CA 1
ATOM 2242 C C . LEU B 1 127 ? -2.727 19.984 7.465 1 92.44 127 LEU B C 1
ATOM 2244 O O . LEU B 1 127 ? -1.548 20.344 7.539 1 92.44 127 LEU B O 1
ATOM 2248 N N . ALA B 1 128 ? -3.512 20.406 6.562 1 91.38 128 ALA B N 1
ATOM 2249 C CA . ALA B 1 128 ? -3.086 21.422 5.609 1 91.38 128 ALA B CA 1
ATOM 2250 C C . ALA B 1 128 ? -2.697 22.719 6.32 1 91.38 128 ALA B C 1
ATOM 2252 O O . ALA B 1 128 ? -1.685 23.344 5.984 1 91.38 128 ALA B O 1
ATOM 2253 N N . TYR B 1 129 ? -3.494 23.062 7.242 1 94.5 129 TYR B N 1
ATOM 2254 C CA . TYR B 1 129 ? -3.207 24.266 8.008 1 94.5 129 TYR B CA 1
ATOM 2255 C C . TYR B 1 129 ? -1.909 24.125 8.789 1 94.5 129 TYR B C 1
ATOM 2257 O O . TYR B 1 129 ? -1.14 25.078 8.922 1 94.5 129 TYR B O 1
ATOM 2265 N N . ARG B 1 130 ? -1.743 22.969 9.375 1 92 130 ARG B N 1
ATOM 2266 C CA . ARG B 1 130 ? -0.509 22.703 10.102 1 92 130 ARG B CA 1
ATOM 2267 C C . ARG B 1 130 ? 0.711 22.906 9.211 1 92 130 ARG B C 1
ATOM 2269 O O . ARG B 1 130 ? 1.713 23.484 9.648 1 92 130 ARG B O 1
ATOM 2276 N N . GLU B 1 131 ? 0.662 22.453 8.008 1 87.81 131 GLU B N 1
ATOM 2277 C CA . GLU B 1 131 ? 1.76 22.625 7.059 1 87.81 131 GLU B CA 1
ATOM 2278 C C . GLU B 1 131 ? 2.01 24.094 6.754 1 87.81 131 GLU B C 1
ATOM 2280 O O . GLU B 1 131 ? 3.158 24.516 6.609 1 87.81 131 GLU B O 1
ATOM 2285 N N . GLU B 1 132 ? 0.982 24.797 6.656 1 90 132 GLU B N 1
ATOM 2286 C CA . GLU B 1 132 ? 1.102 26.234 6.422 1 90 132 GLU B CA 1
ATOM 2287 C C . GLU B 1 132 ? 1.795 26.922 7.59 1 90 132 GLU B C 1
ATOM 2289 O O . GLU B 1 132 ? 2.633 27.812 7.383 1 90 132 GLU B O 1
ATOM 2294 N N . LEU B 1 133 ? 1.357 26.578 8.742 1 88.44 133 LEU B N 1
ATOM 2295 C CA . LEU B 1 133 ? 1.971 27.156 9.938 1 88.44 133 LEU B CA 1
ATOM 2296 C C . LEU B 1 133 ? 3.463 26.844 9.984 1 88.44 133 LEU B C 1
ATOM 2298 O O . LEU B 1 133 ? 4.27 27.703 10.328 1 88.44 133 LEU B O 1
ATOM 2302 N N . HIS B 1 134 ? 3.805 25.609 9.641 1 84.44 134 HIS B N 1
ATOM 2303 C CA . HIS B 1 134 ? 5.203 25.188 9.633 1 84.44 134 HIS B CA 1
ATOM 2304 C C . HIS B 1 134 ? 6.004 25.969 8.602 1 84.44 134 HIS B C 1
ATOM 2306 O O . HIS B 1 134 ? 7.133 26.391 8.867 1 84.44 134 HIS B O 1
ATOM 2312 N N . ALA B 1 135 ? 5.48 26.156 7.496 1 86.31 135 ALA B N 1
ATOM 2313 C CA . ALA B 1 135 ? 6.145 26.906 6.434 1 86.31 135 ALA B CA 1
ATOM 2314 C C . ALA B 1 135 ? 6.379 28.359 6.852 1 86.31 135 ALA B C 1
ATOM 2316 O O . ALA B 1 135 ? 7.438 28.922 6.582 1 86.31 135 ALA B O 1
ATOM 2317 N N . ARG B 1 136 ? 5.441 28.875 7.469 1 86.31 136 ARG B N 1
ATOM 2318 C CA . ARG B 1 136 ? 5.551 30.266 7.934 1 86.31 136 ARG B CA 1
ATOM 2319 C C . ARG B 1 136 ? 6.633 30.391 9 1 86.31 136 ARG B C 1
ATOM 2321 O O . ARG B 1 136 ? 7.398 31.359 9 1 86.31 136 ARG B O 1
ATOM 2328 N N . ARG B 1 137 ? 6.609 29.469 9.836 1 83.56 137 ARG B N 1
ATOM 2329 C CA . ARG B 1 137 ? 7.613 29.469 10.898 1 83.56 137 ARG B CA 1
ATOM 2330 C C . ARG B 1 137 ? 9.016 29.328 10.32 1 83.56 137 ARG B C 1
ATOM 2332 O O . ARG B 1 137 ? 9.938 30.031 10.727 1 83.56 137 ARG B O 1
ATOM 2339 N N . ASN B 1 138 ? 9.148 28.422 9.375 1 84.06 138 A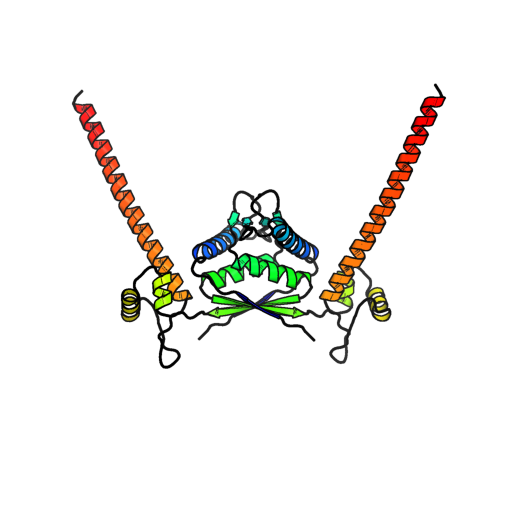SN B N 1
ATOM 2340 C CA . ASN B 1 138 ? 10.445 28.203 8.75 1 84.06 138 ASN B CA 1
ATOM 2341 C C . ASN B 1 138 ? 10.914 29.438 7.977 1 84.06 138 ASN B C 1
ATOM 2343 O O . ASN B 1 138 ? 12.102 29.766 7.98 1 84.06 138 ASN B O 1
ATOM 2347 N N . ARG B 1 139 ? 10.047 30.062 7.383 1 84.38 139 ARG B N 1
ATOM 2348 C CA . ARG B 1 139 ? 10.375 31.281 6.66 1 84.38 139 ARG B CA 1
ATOM 2349 C C . ARG B 1 139 ? 10.828 32.375 7.613 1 84.38 139 ARG B C 1
ATOM 2351 O O . ARG B 1 139 ? 11.773 33.125 7.32 1 84.38 139 ARG B O 1
ATOM 2358 N N . PHE B 1 140 ? 10.203 32.438 8.695 1 80.75 140 PHE B N 1
ATOM 2359 C CA . PHE B 1 140 ? 10.547 33.406 9.703 1 80.75 140 PHE B CA 1
ATOM 2360 C C . PHE B 1 140 ? 11.93 33.156 10.273 1 80.75 140 PHE B C 1
ATOM 2362 O O . PHE B 1 140 ? 12.727 34.062 10.453 1 80.75 140 PHE B O 1
ATOM 2369 N N . ILE B 1 141 ? 12.203 31.891 10.453 1 80.5 141 ILE B N 1
ATOM 2370 C CA . ILE B 1 141 ? 13.5 31.484 11.008 1 80.5 141 ILE B CA 1
ATOM 2371 C C . ILE B 1 141 ? 14.602 31.766 9.984 1 80.5 141 ILE B C 1
ATOM 2373 O O . ILE B 1 141 ? 15.656 32.312 10.328 1 80.5 141 ILE B O 1
ATOM 2377 N N . SER B 1 142 ? 14.352 31.422 8.797 1 79.69 142 SER B N 1
ATOM 2378 C CA . SER B 1 142 ? 15.336 31.641 7.742 1 79.69 142 SER B CA 1
ATOM 2379 C C . SER B 1 142 ? 15.578 33.125 7.531 1 79.69 142 SER B C 1
ATOM 2381 O O . SER B 1 142 ? 16.719 33.562 7.348 1 79.69 142 SER B O 1
ATOM 2383 N N . GLU B 1 143 ? 14.602 33.875 7.559 1 78 143 GLU B N 1
ATOM 2384 C CA . GLU B 1 143 ? 14.719 35.312 7.391 1 78 143 GLU B CA 1
ATOM 2385 C C . GLU B 1 143 ? 15.414 35.969 8.586 1 78 143 GLU B C 1
ATOM 2387 O O . GLU B 1 143 ? 16.219 36.875 8.422 1 78 143 GLU B O 1
ATOM 2392 N N . SER B 1 144 ? 15.109 35.344 9.719 1 77.56 144 SER B N 1
ATOM 2393 C CA . SER B 1 144 ? 15.75 35.906 10.914 1 77.56 144 SER B CA 1
ATOM 2394 C C . SER B 1 144 ? 17.219 35.469 10.992 1 77.56 144 SER B C 1
ATOM 2396 O O . SER B 1 144 ? 18.062 36.281 11.398 1 77.56 144 SER B O 1
ATOM 2398 N N . SER B 1 145 ? 17.438 34.25 10.57 1 70.94 145 SER B N 1
ATOM 2399 C CA . SER B 1 145 ? 18.828 33.781 10.555 1 70.94 145 SER B CA 1
ATOM 2400 C C . SER B 1 145 ? 19.656 34.531 9.516 1 70.94 145 SER B C 1
ATOM 2402 O O . SER B 1 145 ? 20.812 34.875 9.758 1 70.94 145 SER B O 1
ATOM 2404 N N . ALA B 1 146 ? 19.125 34.781 8.375 1 70.62 146 ALA B N 1
ATOM 2405 C CA . ALA B 1 146 ? 19.797 35.562 7.336 1 70.62 146 ALA B CA 1
ATOM 2406 C C . ALA B 1 146 ? 20.078 36.969 7.809 1 70.62 146 ALA B C 1
ATOM 2408 O O . ALA B 1 146 ? 21.156 37.531 7.539 1 70.62 146 ALA B O 1
ATOM 2409 N N . GLU B 1 147 ? 19.188 37.438 8.523 1 64.38 147 GLU B N 1
ATOM 2410 C CA . GLU B 1 147 ? 19.406 38.781 9.078 1 64.38 147 GLU B CA 1
ATOM 2411 C C . GLU B 1 147 ? 20.484 38.75 10.148 1 64.38 147 GLU B C 1
ATOM 2413 O O . GLU B 1 147 ? 21.328 39.656 10.195 1 64.38 147 GLU B O 1
ATOM 2418 N N . PHE B 1 148 ? 20.422 37.656 10.805 1 62.12 148 PHE B N 1
ATOM 2419 C CA . PHE B 1 148 ? 21.438 37.5 11.828 1 62.12 148 PHE B CA 1
ATOM 2420 C C . PHE B 1 148 ? 22.797 37.25 11.203 1 62.12 148 PHE B C 1
ATOM 2422 O O . PHE B 1 148 ? 23.812 37.781 11.656 1 62.12 148 PHE B O 1
ATOM 2429 N N . ALA B 1 149 ? 22.828 36.438 10.219 1 66.69 149 ALA B N 1
ATOM 2430 C CA . ALA B 1 149 ? 24.062 36.156 9.5 1 66.69 149 ALA B CA 1
ATOM 2431 C C . ALA B 1 149 ? 24.609 37.438 8.836 1 66.69 149 ALA B C 1
ATOM 2433 O O . ALA B 1 149 ? 25.812 37.688 8.859 1 66.69 149 ALA B O 1
ATOM 2434 N N . ASP B 1 150 ? 23.781 38.125 8.156 1 62.84 150 ASP B N 1
ATOM 2435 C CA . ASP B 1 150 ? 24.203 39.375 7.523 1 62.84 150 ASP B CA 1
ATOM 2436 C C . ASP B 1 150 ? 24.719 40.375 8.555 1 62.84 150 ASP B C 1
ATOM 2438 O O . ASP B 1 150 ? 25.688 41.094 8.312 1 62.84 150 ASP B O 1
ATOM 2442 N N . ALA B 1 151 ? 24.141 40.344 9.781 1 63.75 151 ALA B N 1
ATOM 2443 C CA . ALA B 1 151 ? 24.578 41.25 10.852 1 63.75 151 ALA B CA 1
ATOM 2444 C C . ALA B 1 151 ? 25.953 40.812 11.383 1 63.75 151 ALA B C 1
ATOM 2446 O O . ALA B 1 151 ? 26.828 41.656 11.609 1 63.75 151 ALA B O 1
ATOM 2447 N N . ASN B 1 152 ? 26 39.562 11.469 1 65.56 152 ASN B N 1
ATOM 2448 C CA . ASN B 1 152 ? 27.281 39.062 11.945 1 65.56 152 ASN B CA 1
ATOM 2449 C C . ASN B 1 152 ? 28.375 39.219 10.898 1 65.56 152 ASN B C 1
ATOM 2451 O O . ASN B 1 152 ? 29.531 39.5 11.25 1 65.56 152 ASN B O 1
ATOM 2455 N N . ALA B 1 153 ? 28.031 38.969 9.711 1 67.75 153 ALA B N 1
ATOM 2456 C CA . ALA B 1 153 ? 28.984 39.219 8.633 1 67.75 153 ALA B CA 1
ATOM 2457 C C . ALA B 1 153 ? 29.406 40.688 8.57 1 67.75 153 ALA B C 1
ATOM 2459 O O . ALA B 1 153 ? 30.578 41 8.375 1 67.75 153 ALA B O 1
ATOM 2460 N N . ASP B 1 154 ? 28.516 41.531 8.734 1 63.72 154 ASP B N 1
ATOM 2461 C CA . ASP B 1 154 ? 28.812 42.969 8.742 1 63.72 154 ASP B CA 1
ATOM 2462 C C . ASP B 1 154 ? 29.672 43.344 9.938 1 63.72 154 ASP B C 1
ATOM 2464 O O . ASP B 1 154 ? 30.594 44.156 9.82 1 63.72 154 ASP B O 1
ATOM 2468 N N . GLU B 1 155 ? 29.359 42.719 10.992 1 68.62 155 GLU B N 1
ATOM 2469 C CA . GLU B 1 155 ? 30.156 42.969 12.188 1 68.62 155 GLU B CA 1
ATOM 2470 C C . GLU B 1 155 ? 31.578 42.406 12.016 1 68.62 155 GLU B C 1
ATOM 2472 O O . GLU B 1 155 ? 32.531 43.062 12.398 1 68.62 155 GLU B O 1
ATOM 2477 N N . VAL B 1 156 ? 31.547 41.25 11.414 1 73.19 156 VAL B N 1
ATOM 2478 C CA . VAL B 1 156 ? 32.875 40.656 11.188 1 73.19 156 VAL B CA 1
ATOM 2479 C C . VAL B 1 156 ? 33.656 41.531 10.188 1 73.19 156 VAL B C 1
ATOM 2481 O O . VAL B 1 156 ? 34.844 41.781 10.383 1 73.19 156 VAL B O 1
ATOM 2484 N N . ALA B 1 157 ? 33.156 42.031 9.18 1 76 157 ALA B N 1
ATOM 2485 C CA . ALA B 1 157 ? 33.781 42.906 8.195 1 76 157 ALA B CA 1
ATOM 2486 C C . ALA B 1 157 ? 34.25 44.219 8.82 1 76 157 ALA B C 1
ATOM 2488 O O . ALA B 1 157 ? 35.312 44.719 8.516 1 76 157 ALA B O 1
ATOM 2489 N N . GLU B 1 158 ? 33.5 44.688 9.68 1 66.19 158 GLU B N 1
ATOM 2490 C CA . GLU B 1 158 ? 33.844 45.906 10.367 1 66.19 158 GLU B CA 1
ATOM 2491 C C . GLU B 1 158 ? 35.031 45.688 11.297 1 66.19 158 GLU B C 1
ATOM 2493 O O . GLU B 1 158 ? 35.938 46.531 11.359 1 66.19 158 GLU B O 1
ATOM 2498 N N . LEU B 1 159 ? 35.031 44.531 11.914 1 71.94 159 LEU B N 1
ATOM 2499 C CA . LEU B 1 159 ? 36.125 44.219 12.812 1 71.94 159 LEU B CA 1
ATOM 2500 C C . LEU B 1 159 ? 37.438 44.031 12.031 1 71.94 159 LEU B C 1
ATOM 2502 O O . LEU B 1 159 ? 38.5 44.469 12.469 1 71.94 159 LEU B O 1
ATOM 2506 N N . LEU B 1 160 ? 37.312 43.469 10.875 1 75 160 LEU B N 1
ATOM 2507 C CA . LEU B 1 160 ? 38.469 43.281 10.031 1 75 160 LEU B CA 1
ATOM 2508 C C . LEU B 1 160 ? 38.969 44.625 9.484 1 75 160 LEU B C 1
ATOM 2510 O O . LEU B 1 160 ? 40.188 44.875 9.422 1 75 160 LEU B O 1
ATOM 2514 N N . ALA B 1 161 ? 38.188 45.562 9.156 1 77.88 161 ALA B N 1
ATOM 2515 C CA . ALA B 1 161 ? 38.562 46.875 8.664 1 77.88 161 ALA B CA 1
ATOM 2516 C C . ALA B 1 161 ? 39.25 47.719 9.758 1 77.88 161 ALA B C 1
ATOM 2518 O O . ALA B 1 161 ? 40.219 48.406 9.508 1 77.88 161 ALA B O 1
ATOM 2519 N N . GLU B 1 162 ? 38.875 47.562 10.852 1 74.69 162 GLU B N 1
ATOM 2520 C CA . GLU B 1 162 ? 39.469 48.281 11.969 1 74.69 162 GLU B CA 1
ATOM 2521 C C . GLU B 1 162 ? 40.844 47.75 12.312 1 74.69 162 GLU B C 1
ATOM 2523 O O . GLU B 1 162 ? 41.75 48.531 12.625 1 74.69 162 GLU B O 1
ATOM 2528 N N . ALA B 1 163 ? 41.031 46.469 12.117 1 80.06 163 ALA B N 1
ATOM 2529 C CA . ALA B 1 163 ? 42.344 4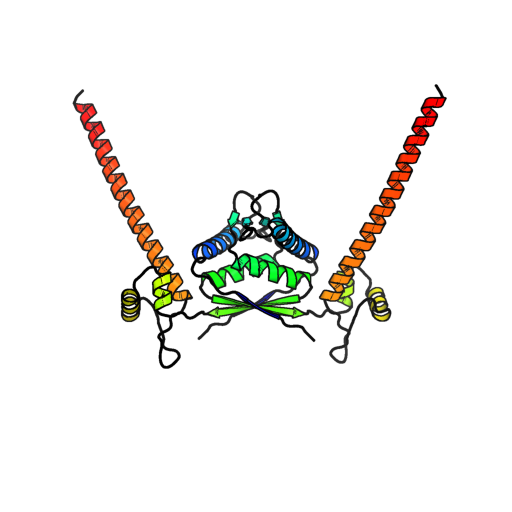5.844 12.352 1 80.06 163 ALA B CA 1
ATOM 2530 C C . ALA B 1 163 ? 43.375 46.312 11.305 1 80.06 163 ALA B C 1
ATOM 2532 O O . ALA B 1 163 ? 44.531 46.5 11.617 1 80.06 163 ALA B O 1
ATOM 2533 N N . LYS B 1 164 ? 42.781 46.5 10.227 1 73.06 164 LYS B N 1
ATOM 2534 C CA . LYS B 1 164 ? 43.656 46.938 9.125 1 73.06 164 LYS B CA 1
ATOM 2535 C C . LYS B 1 164 ? 44.031 48.406 9.25 1 73.06 164 LYS B C 1
ATOM 2537 O O . LYS B 1 164 ? 45.094 48.844 8.797 1 73.06 164 LYS B O 1
ATOM 2542 N N . ARG B 1 165 ? 43.469 49.344 9.898 1 69.31 165 ARG B N 1
ATOM 2543 C CA . ARG B 1 165 ? 43.75 50.75 10.125 1 69.31 165 ARG B CA 1
ATOM 2544 C C . ARG B 1 165 ? 44.719 50.938 11.273 1 69.31 165 ARG B C 1
ATOM 2546 O O . ARG B 1 165 ? 45.438 51.938 11.312 1 69.31 165 ARG B O 1
ATOM 2553 N N . LYS B 1 166 ? 44.656 50.125 12.117 1 67.31 166 LYS B N 1
ATOM 2554 C CA . LYS B 1 166 ? 45.594 50.25 13.234 1 67.31 166 LYS B CA 1
ATOM 2555 C C . LYS B 1 166 ? 46.969 49.75 12.859 1 67.31 166 LYS B C 1
ATOM 2557 O O . LYS B 1 166 ? 47.906 49.875 13.656 1 67.31 166 LYS B O 1
ATOM 2562 N N . ARG B 1 167 ? 47.094 49.312 11.578 1 57.19 167 ARG B N 1
ATOM 2563 C CA . ARG B 1 167 ? 48.469 49.094 11.156 1 57.19 167 ARG B CA 1
ATOM 2564 C C . ARG B 1 167 ? 48.938 50.219 10.258 1 57.19 167 ARG B C 1
ATOM 2566 O O . ARG B 1 167 ? 48.188 50.781 9.484 1 57.19 167 ARG B O 1
#

Radius of gyration: 29.77 Å; Cα contacts (8 Å, |Δi|>4): 447; chains: 2; bounding box: 78×99×46 Å

Sequence (334 aa):
MSSASAEIVNPVPADANGLADVLSFIEAHEARHGTSPEPAFFLSGASEHDRVELTEQLHEVLKRAAHALSHGQSISILTRDQEISTQQAAEILGLSRPTVVRLIQNGELDAHVPGAVRRKLRLADVLAYREELHARRNRFISESSAEFADANADEVAELLAEAKRKRMSSASAEIVNPVPADANGLADVLSFIEAHEARHGTSPEPAFFLSGASEHDRVELTEQLHEVLKRAAHALSHGQSISILTRDQEISTQQAAEILGLSRPTVVRLIQNGELDAHVPGAVRRKLRLADVLAYREELHARRNRFISESSAEFADANADEVAELLAEAKRKR

Foldseek 3Di:
DFDKDKDKDFADPVCLVVLVVVLVVLVVQCVVCDPPPQSWDWDADPDPVRIDTDDSVVSVVSNVVSVQNNVRHMDMDIDTWDKDALVVLCVVLVHDSVVSVVCCVVVVFPWDDPDDDGIIGTPVRSVVVSVVVVVVVVVVVVVVVVVVVVVVVVVVVVVVVVVVVVD/DFDKDKDKDFADPVCLVVLVVVLVVLVVQCVVCPPPPDSWDWDADPDPVRIDTDDSVVSVVSNVVSVQSNVRHMDMDIDTWDKDALCVLCVVLVHDSVVSVVCCVVPVFPWDDPDDDTIIGTPVRSVVVSVVVVVVVVVVVVVVVVVVVVVVVVVVVVVVVVVVVVD

Solvent-accessible surface area (backbone atoms only — not comparable to full-atom values): 17867 Å² total; per-residue (Å²): 125,73,62,67,48,78,47,76,51,68,54,52,78,90,43,40,64,45,29,43,49,44,38,51,50,53,51,50,52,49,60,72,44,56,83,51,81,76,82,58,37,26,43,22,45,84,54,78,87,48,63,41,62,50,46,71,66,56,48,51,51,48,51,53,49,28,50,38,33,51,48,27,15,27,37,34,42,35,33,34,62,33,74,35,42,57,63,55,48,10,61,75,61,72,46,52,50,69,56,46,51,49,35,38,75,71,63,76,39,74,65,44,56,90,63,89,80,54,59,31,24,47,35,33,58,52,53,52,50,41,53,50,53,50,52,51,50,50,49,51,47,51,54,48,47,50,50,47,48,52,50,48,50,49,48,51,52,51,53,52,54,53,59,59,64,77,97,126,75,62,65,50,77,47,77,49,68,53,50,77,90,44,40,65,45,29,44,49,43,39,51,51,54,52,50,52,49,60,72,43,56,83,50,77,78,80,57,36,26,44,24,46,86,53,76,88,50,63,41,61,51,46,70,66,56,49,52,51,48,51,51,50,28,51,38,33,48,48,28,15,28,38,34,43,34,33,34,63,36,73,34,42,58,63,56,49,11,62,75,61,72,47,53,49,70,55,47,51,48,35,37,74,72,64,76,37,73,68,43,59,88,64,90,78,56,60,30,26,45,34,31,56,52,52,53,48,43,52,50,53,51,50,52,50,51,50,50,48,51,54,49,47,49,50,47,49,54,48,48,50,50,48,50,51,51,53,52,53,53,58,58,63,77,98

Organism: NCBI:txid1299332

InterPro domains:
  IPR010093 SinI-like, DNA-binding domain [TIGR01764] (84-131)
  IPR041657 Helix-turn-helix domain, group 17 [PF12728] (85-132)

Nearest PDB structures (foldseek):
  4j2n-assembly1_A  TM=9.220E-01  e=1.782E-02  Pukovnikvirus pukovnik
  6ama-assembly1_A  TM=8.964E-01  e=2.909E-02  Streptomyces venezuelae
  6amk-assembly1_A  TM=8.720E-01  e=2.736E-02  Streptomyces venezuelae
  6ama-assembly1_B  TM=8.776E-01  e=4.201E-02  Streptomyces venezuelae
  2zhh-assembly1_A-2  TM=8.094E-01  e=3.063E+00  Escherichia coli K-12